Protein AF-A0A7K2QE81-F1 (afdb_monomer)

Mean predicted aligned error: 7.2 Å

Nearest PDB structures (foldseek):
  6w6m-assembly1_A  TM=3.425E-01  e=8.084E+00  Vibrio cholerae

pLDDT: mean 85.74, std 13.24, range [48.22, 98.31]

Sequence (221 aa):
FADLRVFDLLYGGNLSERGQDTLAGYNVNSVALQIPKAQLALKGNPGRNPVIGVWSTTERQGVQVSDSRDKAHGDRWKQVSRLGNPLVNEVVVPLKYKDAFNTLNPDQDRTVQPVVDKVLDPILPKLIQQVYGVPAPATPRRDLFEIYLTGICKACGPIQADLNAHSLNKDAKRRDIVPAEELRLNMNVAPTANPNRYGVLAGDLAGFPNGRRLTDDVIDI

Structure (mmCIF, N/CA/C/O backbone):
data_AF-A0A7K2QE81-F1
#
_entry.id   AF-A0A7K2QE81-F1
#
loop_
_atom_site.group_PDB
_atom_site.id
_atom_site.type_symbol
_atom_site.label_atom_id
_atom_site.label_alt_id
_atom_site.label_comp_id
_atom_site.label_asym_id
_atom_site.label_entity_id
_atom_site.label_seq_id
_atom_site.pdbx_PDB_ins_code
_atom_site.Cartn_x
_atom_site.Cartn_y
_atom_site.Cartn_z
_atom_site.occupancy
_atom_site.B_iso_or_equiv
_atom_site.auth_seq_id
_atom_site.auth_comp_id
_atom_site.auth_asym_id
_atom_site.auth_atom_id
_atom_site.pdbx_PDB_model_num
ATOM 1 N N . PHE A 1 1 ? -12.158 2.311 -1.772 1.00 48.22 1 PHE A N 1
ATOM 2 C CA . PHE A 1 1 ? -12.634 3.614 -1.297 1.00 48.22 1 PHE A CA 1
ATOM 3 C C . PHE A 1 1 ? -13.173 3.363 0.095 1.00 48.22 1 PHE A C 1
ATOM 5 O O . PHE A 1 1 ? -13.982 2.455 0.233 1.00 48.22 1 PHE A O 1
ATOM 12 N N . ALA A 1 2 ? -12.628 4.025 1.113 1.00 51.72 2 ALA A N 1
ATOM 13 C CA . ALA A 1 2 ? -13.216 3.998 2.445 1.00 51.72 2 ALA A CA 1
ATOM 14 C C . ALA A 1 2 ? -14.149 5.206 2.531 1.00 51.72 2 ALA A C 1
ATOM 16 O O . ALA A 1 2 ? -13.744 6.313 2.179 1.00 51.72 2 ALA A O 1
ATOM 17 N N . ASP A 1 3 ? -15.396 4.990 2.931 1.00 52.22 3 ASP A N 1
ATOM 18 C CA . ASP A 1 3 ? -16.314 6.092 3.187 1.00 52.22 3 ASP A CA 1
ATOM 19 C C . ASP A 1 3 ? -15.789 6.913 4.379 1.00 52.22 3 ASP A C 1
ATOM 21 O O . ASP A 1 3 ? -15.606 6.397 5.483 1.00 52.22 3 ASP A O 1
ATOM 25 N N . LEU A 1 4 ? -15.505 8.196 4.142 1.00 55.75 4 LEU A N 1
ATOM 26 C CA . LEU A 1 4 ? -14.937 9.106 5.138 1.00 55.75 4 LEU A CA 1
ATOM 27 C C . LEU A 1 4 ? -15.926 9.505 6.238 1.00 55.75 4 LEU A C 1
ATOM 29 O O . LEU A 1 4 ? -15.514 10.172 7.190 1.00 55.75 4 LEU A O 1
ATOM 33 N N . ARG A 1 5 ? -17.192 9.068 6.177 1.00 57.41 5 ARG A N 1
ATOM 34 C CA . ARG A 1 5 ? -18.133 9.249 7.293 1.00 57.41 5 ARG A CA 1
ATOM 35 C C . ARG A 1 5 ? -17.678 8.562 8.596 1.00 57.41 5 ARG A C 1
ATOM 37 O O . ARG A 1 5 ? -18.251 8.818 9.647 1.00 57.41 5 ARG A O 1
ATOM 44 N N . VAL A 1 6 ? -16.589 7.783 8.595 1.00 54.50 6 VAL A N 1
ATOM 45 C CA . VAL A 1 6 ? -15.902 7.357 9.834 1.00 54.50 6 VAL A CA 1
ATOM 46 C C . VAL A 1 6 ? -15.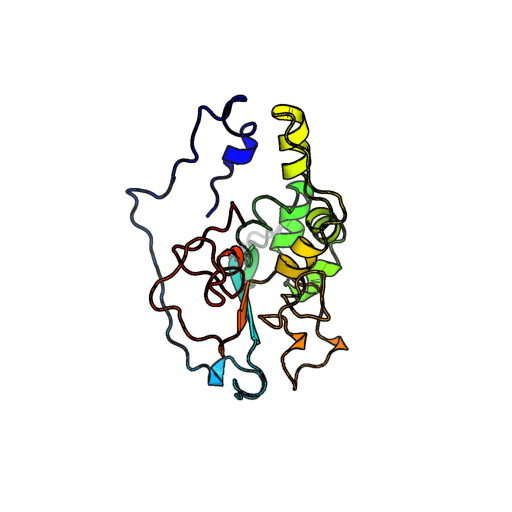519 8.548 10.722 1.00 54.50 6 VAL A C 1
ATOM 48 O O . VAL A 1 6 ? -15.477 8.430 11.948 1.00 54.50 6 VAL A O 1
ATOM 51 N N . PHE A 1 7 ? -15.303 9.718 10.113 1.00 54.41 7 PHE A N 1
ATOM 52 C CA . PHE A 1 7 ? -15.044 10.979 10.801 1.00 54.41 7 PHE A CA 1
ATOM 53 C C . PHE A 1 7 ? -16.294 11.818 11.077 1.00 54.41 7 PHE A C 1
ATOM 55 O O . PHE A 1 7 ? -16.175 12.815 11.786 1.00 54.41 7 PHE A O 1
ATOM 62 N N . ASP A 1 8 ? -17.483 11.383 10.648 1.00 50.78 8 ASP A N 1
ATOM 63 C CA . ASP A 1 8 ? -18.792 11.937 11.053 1.00 50.78 8 ASP A CA 1
ATOM 64 C C . ASP A 1 8 ? -19.143 11.514 12.508 1.00 50.78 8 ASP A C 1
ATOM 66 O O . ASP A 1 8 ? -20.291 11.309 12.887 1.00 50.78 8 ASP A O 1
ATOM 70 N N . LEU A 1 9 ? -18.089 11.403 13.336 1.00 55.66 9 LEU A N 1
ATOM 71 C CA . LEU A 1 9 ? -17.980 10.953 14.727 1.00 55.66 9 LEU A CA 1
ATOM 72 C C . LEU A 1 9 ? -18.118 9.431 14.966 1.00 55.66 9 LEU A C 1
ATOM 74 O O . LEU A 1 9 ? -18.906 9.005 15.805 1.00 55.66 9 LEU A O 1
ATOM 78 N N . LEU A 1 10 ? -17.352 8.587 14.257 1.00 56.47 10 LEU A N 1
ATOM 79 C CA . LEU A 1 10 ? -17.341 7.117 14.419 1.00 56.47 10 LEU A CA 1
ATOM 80 C C . LEU A 1 10 ? -18.757 6.500 14.483 1.00 56.47 10 LEU A C 1
ATOM 82 O O . LEU A 1 10 ? -19.027 5.612 15.292 1.00 56.47 10 LEU A O 1
ATOM 86 N N . TYR A 1 11 ? -19.632 7.005 13.609 1.00 49.22 11 TYR A N 1
ATOM 87 C CA . TYR A 1 11 ? -20.928 6.456 13.202 1.00 49.22 11 TYR A CA 1
ATOM 88 C C . TYR A 1 11 ? -22.007 6.317 14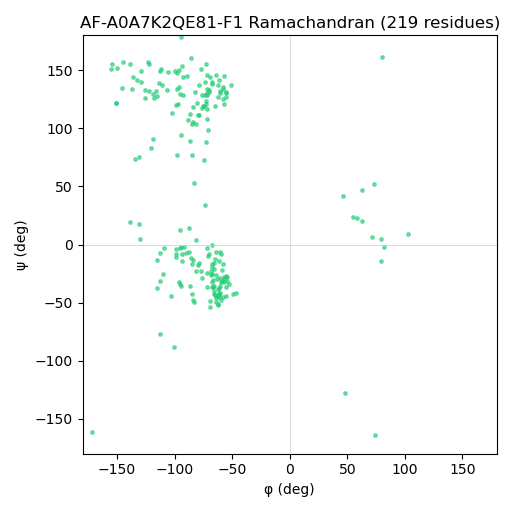.299 1.00 49.22 11 TYR A C 1
ATOM 90 O O . TYR A 1 11 ? -22.664 5.286 14.431 1.00 49.22 11 TYR A O 1
ATOM 98 N N . GLY A 1 12 ? -22.204 7.374 15.098 1.00 51.41 12 GLY A N 1
ATOM 99 C CA . GLY A 1 12 ? -23.379 7.526 15.977 1.00 51.41 12 GLY A CA 1
ATOM 100 C C . GLY A 1 12 ? -23.160 7.237 17.472 1.00 51.41 12 GLY A C 1
ATOM 101 O O . GLY A 1 12 ? -24.122 7.184 18.234 1.00 51.41 12 GLY A O 1
ATOM 102 N N . GLY A 1 13 ? -21.914 7.049 17.923 1.00 55.28 13 GLY A N 1
ATOM 103 C CA . GLY A 1 13 ? -21.529 6.988 19.346 1.00 55.28 13 GLY A CA 1
ATOM 104 C C . GLY A 1 13 ? -21.786 5.663 20.086 1.00 55.28 13 GLY A C 1
ATOM 105 O O . GLY A 1 13 ? -21.217 5.453 21.153 1.00 55.28 13 GLY A O 1
ATOM 106 N N . ASN A 1 14 ? -22.582 4.742 19.534 1.00 62.00 14 ASN A N 1
ATOM 107 C CA . ASN A 1 14 ? -22.824 3.390 20.076 1.00 62.00 14 ASN A CA 1
ATOM 108 C C . ASN A 1 14 ? -22.661 2.266 19.027 1.00 62.00 14 ASN A C 1
ATOM 110 O O . ASN A 1 14 ? -23.171 1.166 19.239 1.00 62.00 14 ASN A O 1
ATOM 114 N N . LEU A 1 15 ? -21.994 2.538 17.895 1.00 64.38 15 LEU A N 1
ATOM 115 C CA . LEU A 1 15 ? -21.869 1.622 16.743 1.00 64.38 15 LEU A CA 1
ATOM 116 C C . LEU A 1 15 ? -23.218 1.187 16.125 1.00 64.38 15 LEU A C 1
ATOM 118 O O . LEU A 1 15 ? -23.303 0.127 15.502 1.00 64.38 15 LEU A O 1
ATOM 122 N N . SER A 1 16 ? -24.292 1.962 16.318 1.00 64.38 16 SER A N 1
ATOM 123 C CA . SER A 1 16 ? -25.614 1.633 15.759 1.00 64.38 16 SER A CA 1
ATOM 124 C C . SER A 1 16 ? -25.696 1.828 14.249 1.00 64.38 16 SER A C 1
ATOM 126 O O . SER A 1 16 ? -26.501 1.161 13.593 1.00 64.38 16 SER A O 1
ATOM 128 N N . GLU A 1 17 ? -24.857 2.691 13.683 1.00 64.75 17 GLU A N 1
ATOM 129 C CA . GLU A 1 17 ? -24.768 2.865 12.243 1.00 64.75 17 GLU A CA 1
ATOM 130 C C . GLU A 1 17 ? -23.683 1.955 11.659 1.00 64.75 17 GLU A C 1
ATOM 132 O O . GLU A 1 17 ? -22.636 1.700 12.255 1.00 64.75 17 GLU A O 1
ATOM 137 N N . ARG A 1 18 ? -23.949 1.440 10.458 1.00 64.00 18 ARG A N 1
ATOM 138 C CA . ARG A 1 18 ? -22.997 0.636 9.687 1.00 64.00 18 ARG A CA 1
ATOM 139 C C . ARG A 1 18 ? -22.456 1.472 8.538 1.00 64.00 18 ARG A C 1
ATOM 141 O O . ARG A 1 18 ? -23.190 2.282 7.971 1.00 64.00 18 ARG A O 1
ATOM 148 N N . GLY A 1 19 ? -21.207 1.219 8.149 1.00 63.75 19 GLY A N 1
ATOM 149 C CA . GLY A 1 19 ? -20.653 1.786 6.922 1.00 63.75 19 GLY A CA 1
ATOM 150 C C . GLY A 1 19 ? -21.553 1.431 5.738 1.00 63.75 19 GLY A C 1
ATOM 151 O O . GLY A 1 19 ? -21.895 0.262 5.554 1.00 63.75 19 GLY A O 1
ATOM 152 N N . GLN A 1 20 ? -21.979 2.431 4.965 1.00 64.62 20 GLN A N 1
ATOM 153 C CA . GLN A 1 20 ? -22.701 2.172 3.721 1.00 64.62 20 GLN A CA 1
ATOM 154 C C . GLN A 1 20 ? -21.711 2.216 2.567 1.00 64.62 20 GLN A C 1
ATOM 156 O O . GLN A 1 20 ? -20.888 3.127 2.478 1.00 64.62 20 GLN A O 1
ATOM 161 N N . ASP A 1 21 ? -21.831 1.251 1.666 1.00 70.38 21 ASP A N 1
ATOM 162 C CA . ASP A 1 21 ? -21.153 1.312 0.383 1.00 70.38 21 ASP A CA 1
ATOM 163 C C . ASP A 1 21 ? -21.831 2.386 -0.476 1.00 70.38 21 ASP A C 1
ATOM 165 O O . ASP A 1 21 ? -22.882 2.162 -1.076 1.00 70.38 21 ASP A O 1
ATOM 169 N N . THR A 1 22 ? -21.243 3.580 -0.502 1.00 70.94 22 THR A N 1
ATOM 170 C CA . THR A 1 22 ? -21.759 4.725 -1.266 1.00 70.94 22 THR A CA 1
ATOM 171 C C . THR A 1 22 ? -21.626 4.547 -2.778 1.00 70.94 22 THR A C 1
ATOM 173 O O . THR A 1 22 ? -22.171 5.351 -3.532 1.00 70.94 22 THR A O 1
ATOM 176 N N . LEU A 1 23 ? -20.938 3.494 -3.230 1.00 71.38 23 LEU A N 1
ATOM 177 C CA . LEU A 1 23 ? -20.816 3.124 -4.637 1.00 71.38 23 LEU A CA 1
ATOM 178 C C . LEU A 1 23 ? -21.788 2.001 -5.027 1.00 71.38 23 LEU A C 1
ATOM 180 O O . LEU A 1 23 ? -21.975 1.752 -6.221 1.00 71.38 23 LEU A O 1
ATOM 184 N N . ALA A 1 24 ? -22.441 1.345 -4.062 1.00 74.94 24 ALA A N 1
ATOM 185 C CA . ALA A 1 24 ? -23.400 0.285 -4.342 1.00 74.94 24 ALA A CA 1
ATOM 186 C C . ALA A 1 24 ? -24.575 0.808 -5.182 1.00 74.94 24 ALA A C 1
ATOM 188 O O . ALA A 1 24 ? -25.199 1.820 -4.867 1.00 74.94 24 ALA A O 1
ATOM 189 N N . GLY A 1 25 ? -24.888 0.093 -6.265 1.00 79.88 25 GLY A N 1
ATOM 190 C CA . GLY A 1 25 ? -25.960 0.462 -7.194 1.00 79.88 25 GLY A CA 1
ATOM 191 C C . GLY A 1 25 ? -25.576 1.513 -8.242 1.00 79.88 25 GLY A C 1
ATOM 192 O O . GLY A 1 25 ? -26.392 1.801 -9.116 1.00 79.88 25 GLY A O 1
ATOM 193 N N . TYR A 1 26 ? -24.348 2.043 -8.212 1.00 83.50 26 TYR A N 1
ATOM 194 C CA . TYR A 1 26 ? -23.831 2.933 -9.250 1.00 83.50 26 TYR A CA 1
ATOM 195 C C . TYR A 1 26 ? -22.956 2.184 -10.258 1.00 83.50 26 TYR A C 1
ATOM 197 O O . TYR A 1 26 ? -22.233 1.245 -9.926 1.00 83.50 26 TYR A O 1
ATOM 205 N N . ASN A 1 27 ? -22.985 2.642 -11.510 1.00 86.81 27 ASN A N 1
ATOM 206 C CA . ASN A 1 27 ? -22.048 2.178 -12.526 1.00 86.81 27 ASN A CA 1
ATOM 207 C C . ASN A 1 27 ? -20.664 2.783 -12.265 1.00 86.81 27 ASN A C 1
ATOM 209 O O . ASN A 1 27 ? -20.526 4.002 -12.151 1.00 86.81 27 ASN A O 1
ATOM 213 N N . VAL A 1 28 ? -19.635 1.937 -12.231 1.00 82.31 28 VAL A N 1
ATOM 214 C CA . VAL A 1 28 ? -18.233 2.357 -12.126 1.00 82.31 28 VAL A CA 1
ATOM 215 C C . VAL A 1 28 ? -17.496 2.060 -13.428 1.00 82.31 28 VAL A C 1
ATOM 217 O O . VAL A 1 28 ? -17.647 0.989 -14.012 1.00 82.31 28 VAL A O 1
ATOM 220 N N . ASN A 1 29 ? -16.667 3.000 -13.883 1.00 87.75 29 ASN A N 1
ATOM 221 C CA . ASN A 1 29 ? -15.744 2.752 -14.987 1.00 87.75 29 ASN A CA 1
ATOM 222 C C . ASN A 1 29 ? -14.497 2.052 -14.448 1.00 87.75 29 ASN A C 1
ATOM 224 O O . ASN A 1 29 ? -13.912 2.496 -13.462 1.00 87.75 29 ASN A O 1
ATOM 228 N N . SER A 1 30 ? -14.088 0.964 -15.096 1.00 85.69 30 SER A N 1
ATOM 229 C CA . SER A 1 30 ? -12.910 0.186 -14.711 1.00 85.69 30 SER A CA 1
ATOM 230 C C . SER A 1 30 ? -12.000 -0.032 -15.909 1.00 85.69 30 SER A C 1
ATOM 232 O O . SER A 1 30 ? -12.466 -0.322 -17.008 1.00 85.69 30 SER A O 1
ATOM 234 N N . VAL A 1 31 ? -10.694 0.071 -15.676 1.00 90.12 31 VAL A N 1
ATOM 235 C CA . VAL A 1 31 ? -9.658 -0.297 -16.643 1.00 90.12 31 VAL A CA 1
ATOM 236 C C . VAL A 1 31 ? -8.847 -1.433 -16.039 1.00 90.12 31 VAL A C 1
ATOM 238 O O . VAL A 1 31 ? -8.335 -1.310 -14.928 1.00 90.12 31 VAL A O 1
ATOM 241 N N . ALA A 1 32 ? -8.735 -2.538 -16.773 1.00 91.75 32 ALA A N 1
ATOM 242 C CA . ALA A 1 32 ? -7.922 -3.684 -16.395 1.00 91.75 32 ALA A CA 1
ATOM 243 C C . ALA A 1 32 ? -6.793 -3.862 -17.412 1.00 91.75 32 ALA A C 1
ATOM 245 O O . ALA A 1 32 ? -7.029 -3.846 -18.620 1.00 91.75 32 ALA A O 1
ATOM 246 N N . LEU A 1 33 ? -5.567 -4.034 -16.917 1.00 93.25 33 LEU A N 1
ATOM 247 C CA . LEU A 1 33 ? -4.373 -4.217 -17.736 1.00 93.25 33 LEU A CA 1
ATOM 248 C C . LEU A 1 33 ? -3.704 -5.539 -17.369 1.00 93.25 33 LEU A C 1
ATOM 250 O O . LEU A 1 33 ? -3.460 -5.813 -16.195 1.00 93.25 33 LEU A O 1
ATOM 254 N N . GLN A 1 34 ? -3.364 -6.335 -18.381 1.00 95.56 34 GLN A N 1
ATOM 255 C CA . GLN A 1 34 ? -2.522 -7.515 -18.217 1.00 95.56 34 GLN A CA 1
ATOM 256 C C . GLN A 1 34 ? -1.110 -7.187 -18.698 1.00 95.56 34 GLN A C 1
ATOM 258 O O . GLN A 1 34 ? -0.884 -6.983 -19.888 1.00 95.56 34 GLN A O 1
ATOM 263 N N . ILE A 1 35 ? -0.159 -7.156 -17.767 1.00 96.25 35 ILE A N 1
ATOM 264 C CA . ILE A 1 35 ? 1.234 -6.796 -18.043 1.00 96.25 35 ILE A CA 1
ATOM 265 C C . ILE A 1 35 ? 2.132 -7.993 -17.697 1.00 96.25 35 ILE A C 1
ATOM 267 O O . ILE A 1 35 ? 2.023 -8.537 -16.594 1.00 96.25 35 ILE A O 1
ATOM 271 N N . PRO A 1 36 ? 3.033 -8.432 -18.595 1.00 97.69 36 PRO A N 1
ATOM 272 C CA . PRO A 1 36 ? 4.018 -9.453 -18.262 1.00 97.69 36 PRO A CA 1
ATOM 273 C C . PRO A 1 36 ? 4.887 -9.028 -17.070 1.00 97.69 36 PRO A C 1
ATOM 275 O O . PRO A 1 36 ? 5.447 -7.935 -17.068 1.00 97.69 36 PRO A O 1
ATOM 278 N N . LYS A 1 37 ? 5.093 -9.921 -16.091 1.00 97.69 37 LYS A N 1
ATOM 279 C CA . LYS A 1 37 ? 5.923 -9.644 -14.895 1.00 97.69 37 LYS A CA 1
ATOM 280 C C . LYS A 1 37 ? 7.326 -9.137 -15.247 1.00 97.69 37 LYS A C 1
ATOM 282 O O . LYS A 1 37 ? 7.871 -8.295 -14.546 1.00 97.69 37 LYS A O 1
ATOM 287 N N . ALA A 1 38 ? 7.901 -9.617 -16.350 1.00 97.88 38 ALA A N 1
ATOM 288 C CA . ALA A 1 38 ? 9.208 -9.181 -16.838 1.00 97.88 38 ALA A CA 1
ATOM 289 C C . ALA A 1 38 ? 9.240 -7.720 -17.333 1.00 97.88 38 ALA A C 1
ATOM 291 O O . ALA A 1 38 ? 10.313 -7.142 -17.406 1.00 97.88 38 ALA A O 1
ATOM 292 N N . GLN A 1 39 ? 8.104 -7.099 -17.658 1.00 97.75 39 GLN A N 1
ATOM 293 C CA . GLN A 1 39 ? 8.060 -5.663 -17.972 1.00 97.75 39 GLN A CA 1
ATOM 294 C C . GLN A 1 39 ? 8.015 -4.795 -16.709 1.00 97.75 39 GLN A C 1
ATOM 296 O O . GLN A 1 39 ? 8.396 -3.632 -16.753 1.00 97.75 39 GLN A O 1
ATOM 301 N N . LEU A 1 40 ? 7.562 -5.366 -15.591 1.00 97.06 40 LEU A N 1
ATOM 302 C CA . LEU A 1 40 ? 7.431 -4.673 -14.311 1.00 97.06 40 LEU A CA 1
ATOM 303 C C . LEU A 1 40 ? 8.661 -4.870 -13.416 1.00 97.06 40 LEU A C 1
ATOM 305 O O . LEU A 1 40 ? 9.062 -3.969 -12.686 1.00 97.06 40 LEU A O 1
ATOM 309 N N . ALA A 1 41 ? 9.268 -6.056 -13.458 1.00 97.81 41 ALA A N 1
ATOM 310 C CA . ALA A 1 41 ? 10.404 -6.396 -12.618 1.00 97.81 41 ALA A CA 1
ATOM 311 C C . ALA A 1 41 ? 11.648 -5.579 -12.985 1.00 97.81 41 ALA A C 1
ATOM 313 O O . ALA A 1 41 ? 12.006 -5.438 -14.157 1.00 97.81 41 ALA A O 1
ATOM 314 N N . LEU A 1 42 ? 12.389 -5.136 -11.967 1.00 97.31 42 LEU A N 1
ATOM 315 C CA . LEU A 1 42 ? 13.690 -4.504 -12.163 1.00 97.31 42 LEU A CA 1
ATOM 316 C C . LEU A 1 42 ? 14.614 -5.435 -12.973 1.00 97.31 42 LEU A C 1
ATOM 318 O O . LEU A 1 42 ? 14.733 -6.630 -12.680 1.00 97.31 42 LEU A O 1
ATOM 322 N N . LYS A 1 43 ? 15.258 -4.883 -14.011 1.00 97.12 43 LYS A N 1
ATOM 323 C CA . LYS A 1 43 ? 16.086 -5.625 -14.987 1.00 97.12 43 LYS A CA 1
ATOM 324 C C . LYS A 1 43 ? 15.356 -6.797 -15.671 1.00 97.12 43 LYS A C 1
ATOM 326 O O . LYS A 1 43 ? 15.997 -7.749 -16.107 1.00 97.12 43 LYS A O 1
ATOM 331 N N . GLY A 1 44 ? 14.027 -6.758 -15.718 1.00 97.81 44 GLY A N 1
ATOM 332 C CA . GLY A 1 44 ? 13.179 -7.771 -16.339 1.00 97.81 44 GLY A CA 1
ATOM 333 C C . GLY A 1 44 ? 13.247 -9.167 -15.727 1.00 97.81 44 GLY A C 1
ATOM 334 O O . GLY A 1 44 ? 12.868 -10.141 -16.373 1.00 97.81 44 GLY A O 1
ATOM 335 N N . ASN A 1 45 ? 13.718 -9.287 -14.481 1.00 98.06 45 ASN A N 1
ATOM 336 C CA . ASN A 1 45 ? 13.874 -10.572 -13.808 1.00 98.06 45 ASN A CA 1
ATOM 337 C C . ASN A 1 45 ? 12.999 -10.646 -12.544 1.00 98.06 45 ASN A C 1
ATOM 339 O O . ASN A 1 45 ? 13.476 -10.295 -11.464 1.00 98.06 45 ASN A O 1
ATOM 343 N N . PRO A 1 46 ? 11.748 -11.134 -12.637 1.00 97.31 46 PRO A N 1
ATOM 344 C CA . PRO A 1 46 ? 10.851 -11.232 -11.482 1.00 97.31 46 PRO A CA 1
ATOM 345 C C . PRO A 1 46 ? 11.316 -12.262 -10.440 1.00 97.31 46 PRO A C 1
ATOM 347 O O . PRO A 1 46 ? 11.034 -12.115 -9.257 1.00 97.31 46 PRO A O 1
ATOM 350 N N . GLY A 1 47 ? 12.093 -13.278 -10.832 1.00 97.12 47 GLY A N 1
ATOM 351 C CA . GLY A 1 47 ? 12.680 -14.227 -9.878 1.00 97.12 47 GLY A CA 1
ATOM 352 C C . GLY A 1 47 ? 13.734 -13.583 -8.969 1.00 97.12 47 GLY A C 1
ATOM 353 O O . GLY A 1 47 ? 13.892 -13.969 -7.813 1.00 97.12 47 GLY A O 1
ATOM 354 N N . ARG A 1 48 ? 14.456 -12.584 -9.488 1.00 97.94 48 ARG A N 1
ATOM 355 C CA . ARG A 1 48 ? 15.524 -11.862 -8.782 1.00 97.94 48 ARG A CA 1
ATOM 356 C C . ARG A 1 48 ? 15.050 -10.554 -8.142 1.00 97.94 48 ARG A C 1
ATOM 358 O O . ARG A 1 48 ? 15.587 -10.166 -7.105 1.00 97.94 48 ARG A O 1
ATOM 365 N N . ASN A 1 49 ? 14.074 -9.897 -8.761 1.00 98.25 49 ASN A N 1
ATOM 366 C CA . ASN A 1 49 ? 13.484 -8.630 -8.339 1.00 98.25 49 ASN A CA 1
ATOM 367 C C . ASN A 1 49 ? 11.949 -8.742 -8.349 1.00 98.25 49 ASN A C 1
ATOM 369 O O . ASN A 1 49 ? 11.301 -8.282 -9.293 1.00 98.25 49 ASN A O 1
ATOM 373 N N . PRO A 1 50 ? 11.374 -9.427 -7.348 1.00 98.06 50 PRO A N 1
ATOM 374 C CA . PRO A 1 50 ? 9.963 -9.794 -7.359 1.00 98.06 50 PRO A CA 1
ATOM 375 C C . PRO A 1 50 ? 9.000 -8.677 -6.962 1.00 98.06 50 PRO A C 1
ATOM 377 O O . PRO A 1 50 ? 7.802 -8.803 -7.214 1.00 98.06 50 PRO A O 1
ATOM 380 N N . VAL A 1 51 ? 9.493 -7.626 -6.310 1.00 98.31 51 VAL A N 1
ATOM 381 C CA . VAL A 1 51 ? 8.656 -6.591 -5.706 1.00 98.31 51 VAL A CA 1
ATOM 382 C C . VAL A 1 51 ? 8.548 -5.382 -6.619 1.00 98.31 51 VAL A C 1
ATOM 384 O O . VAL A 1 51 ? 9.558 -4.872 -7.108 1.00 98.31 51 VAL A O 1
ATOM 387 N N . ILE A 1 52 ? 7.322 -4.897 -6.781 1.00 97.75 52 ILE A N 1
ATOM 388 C CA . ILE A 1 52 ? 7.007 -3.614 -7.405 1.00 97.75 52 ILE A CA 1
ATOM 389 C C . ILE A 1 52 ? 6.215 -2.736 -6.443 1.00 97.75 52 ILE A C 1
ATOM 391 O O . ILE A 1 52 ? 5.526 -3.235 -5.553 1.00 97.75 52 ILE A O 1
ATOM 395 N N . GLY A 1 53 ? 6.310 -1.431 -6.660 1.00 96.25 53 GLY A N 1
ATOM 396 C CA . GLY A 1 53 ? 5.498 -0.418 -6.006 1.00 96.25 53 GLY A CA 1
ATOM 397 C C . GLY A 1 53 ? 4.600 0.252 -7.036 1.00 96.25 53 GLY A C 1
ATOM 398 O O . GLY A 1 53 ? 5.015 0.464 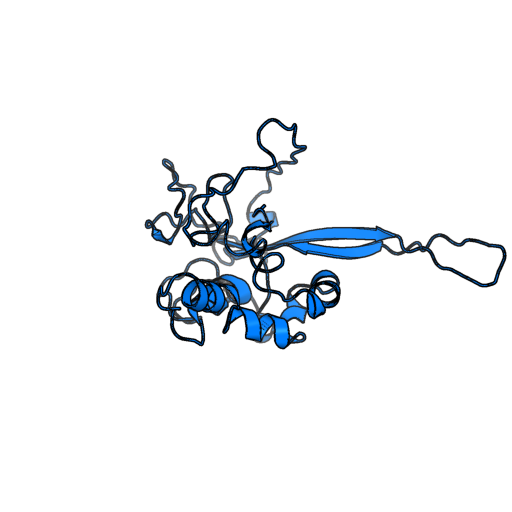-8.177 1.00 96.25 53 GLY A O 1
ATOM 399 N N . VAL A 1 54 ? 3.354 0.511 -6.657 1.00 94.88 54 VAL A N 1
ATOM 400 C CA . VAL A 1 54 ? 2.333 1.092 -7.525 1.00 94.88 54 VAL A CA 1
ATOM 401 C C . VAL A 1 54 ? 1.571 2.151 -6.745 1.00 94.88 54 VAL A C 1
ATOM 403 O O . VAL A 1 54 ? 1.124 1.923 -5.623 1.00 94.88 54 VAL A O 1
ATOM 406 N N . TRP A 1 55 ? 1.373 3.305 -7.365 1.00 93.50 55 TRP A N 1
ATOM 407 C CA . TRP A 1 55 ? 0.441 4.320 -6.903 1.00 93.50 55 TRP A CA 1
ATOM 408 C C . TRP A 1 55 ? -0.294 4.885 -8.113 1.00 93.50 55 TRP A C 1
ATOM 410 O O . TRP A 1 55 ? 0.181 4.823 -9.247 1.00 93.50 55 TRP A O 1
ATOM 420 N N . SER A 1 56 ? -1.482 5.408 -7.863 1.00 91.62 56 SER A N 1
ATOM 421 C CA . SER A 1 56 ? -2.269 6.128 -8.856 1.00 91.62 56 SER A CA 1
ATOM 422 C C . SER A 1 56 ? -2.102 7.623 -8.648 1.00 91.62 56 SER A C 1
ATOM 424 O O . SER A 1 56 ? -1.898 8.072 -7.520 1.00 91.62 56 SER A O 1
ATOM 426 N N . THR A 1 57 ? -2.192 8.390 -9.729 1.00 91.69 57 THR A N 1
ATOM 427 C CA . THR A 1 57 ? -2.141 9.850 -9.702 1.00 91.69 57 THR A CA 1
ATOM 428 C C . THR A 1 57 ? -3.321 10.416 -10.476 1.00 91.69 57 THR A C 1
ATOM 430 O O . THR A 1 57 ? -3.834 9.806 -11.413 1.00 91.69 57 THR A O 1
ATOM 433 N N . THR A 1 58 ? -3.784 11.590 -10.064 1.00 89.94 58 THR A N 1
ATOM 434 C CA . THR A 1 58 ? -4.655 12.435 -10.881 1.00 89.94 58 THR A CA 1
ATOM 435 C C . THR A 1 58 ? -3.895 13.705 -11.190 1.00 89.94 58 THR A C 1
ATOM 437 O O . THR A 1 58 ? -3.404 14.374 -10.279 1.00 89.94 58 THR A O 1
ATOM 440 N N . GLU A 1 59 ? -3.827 14.054 -12.468 1.00 89.94 59 GLU A N 1
ATOM 441 C CA . GLU A 1 59 ? -3.150 15.255 -12.930 1.00 89.94 59 GLU A CA 1
ATOM 442 C C . GLU A 1 59 ? -4.152 16.259 -13.500 1.00 89.94 59 GLU A C 1
ATOM 444 O O . GLU A 1 59 ? -5.196 15.895 -14.044 1.00 89.94 59 GLU A O 1
ATOM 449 N N . ARG A 1 60 ? -3.838 17.548 -13.372 1.00 86.06 60 ARG A N 1
ATOM 450 C CA . ARG A 1 60 ? -4.591 18.639 -13.996 1.00 86.06 60 ARG A CA 1
ATOM 451 C C . ARG A 1 60 ? -3.636 19.609 -14.672 1.00 86.06 60 ARG A C 1
ATOM 453 O O . ARG A 1 60 ? -2.578 19.923 -14.129 1.00 86.06 60 ARG A O 1
ATOM 460 N N . GLN A 1 61 ? -4.031 20.116 -15.834 1.00 83.00 61 GLN A N 1
ATOM 461 C CA . GLN A 1 61 ? -3.367 21.266 -16.438 1.00 83.00 61 GLN A CA 1
ATOM 462 C C . GLN A 1 61 ? -3.716 22.521 -15.637 1.00 83.00 61 GLN A C 1
ATOM 464 O O . GLN A 1 61 ? -4.877 22.767 -15.303 1.00 83.00 61 GLN A O 1
ATOM 469 N N . GLY A 1 62 ? -2.694 23.295 -15.280 1.00 68.31 62 GLY A N 1
ATOM 470 C CA . GLY A 1 62 ? -2.894 24.571 -14.600 1.00 68.31 62 GLY A CA 1
ATOM 471 C C . GLY A 1 62 ? -3.440 25.635 -15.552 1.00 68.31 62 GLY A C 1
ATOM 472 O O . GLY A 1 62 ? -3.201 25.595 -16.756 1.00 68.31 62 GLY A O 1
ATOM 473 N N . VAL A 1 63 ? -4.119 26.641 -15.005 1.00 63.47 63 VAL A N 1
ATOM 474 C CA . VAL A 1 63 ? -4.385 27.893 -15.725 1.00 63.47 63 VAL A CA 1
ATOM 475 C C . VAL A 1 63 ? -3.324 28.893 -15.290 1.00 63.47 63 VAL A C 1
ATOM 477 O O . VAL A 1 63 ? -3.196 29.172 -14.097 1.00 63.47 63 VAL A O 1
ATOM 480 N N . GLN A 1 64 ? -2.537 29.414 -16.231 1.00 58.47 64 GLN A N 1
ATOM 481 C CA . GLN A 1 64 ? -1.611 30.498 -15.934 1.00 58.47 64 GLN A CA 1
ATOM 482 C C . GLN A 1 64 ? -2.393 31.809 -16.011 1.00 58.47 64 GLN A C 1
ATOM 484 O O . GLN A 1 64 ? -2.767 32.265 -17.088 1.00 58.47 64 GLN A O 1
ATOM 489 N N . VAL A 1 65 ? -2.697 32.396 -14.853 1.00 57.97 65 VAL A N 1
ATOM 490 C CA . VAL A 1 65 ? -3.298 33.731 -14.803 1.00 57.97 65 VAL A CA 1
ATOM 491 C C . VAL A 1 65 ? -2.169 34.737 -14.993 1.00 57.97 65 VAL A C 1
ATOM 493 O O . VAL A 1 65 ? -1.282 34.840 -14.148 1.00 57.97 65 VAL A O 1
ATOM 496 N N . SER A 1 66 ? -2.175 35.429 -16.128 1.00 60.12 66 SER A N 1
ATOM 497 C CA . SER A 1 66 ? -1.301 36.573 -16.390 1.00 60.12 66 SER A CA 1
ATOM 498 C C . SER A 1 66 ? -2.152 37.842 -16.470 1.00 60.12 66 SER A C 1
ATOM 500 O O . SER A 1 66 ? -3.310 37.768 -16.876 1.00 60.12 66 SER A O 1
ATOM 502 N N . ASP A 1 67 ? -1.586 39.002 -16.124 1.00 64.69 67 ASP A N 1
ATOM 503 C CA . ASP A 1 67 ? -2.233 40.319 -16.306 1.00 64.69 67 ASP A CA 1
ATOM 504 C C . ASP A 1 67 ? -2.398 40.713 -17.791 1.00 64.69 67 ASP A C 1
ATOM 506 O O . ASP A 1 67 ? -2.920 41.777 -18.122 1.00 64.69 67 ASP A O 1
ATOM 510 N N . SER A 1 68 ? -1.955 39.858 -18.717 1.00 62.88 68 SER A N 1
ATOM 511 C CA . SER A 1 68 ? -2.137 40.044 -20.154 1.00 62.88 68 SER A CA 1
ATOM 512 C C . SER A 1 68 ? -3.462 39.420 -20.598 1.00 62.88 68 SER A C 1
ATOM 514 O O . SER A 1 68 ? -3.871 38.376 -20.097 1.00 62.88 68 SER A O 1
ATOM 516 N N . ARG A 1 69 ? -4.139 40.034 -21.580 1.00 59.34 69 ARG A N 1
ATOM 517 C CA . ARG A 1 69 ? -5.409 39.524 -22.149 1.00 59.34 69 ARG A CA 1
ATOM 518 C C . ARG A 1 69 ? -5.293 38.126 -22.781 1.00 59.34 69 ARG A C 1
ATOM 520 O O . ARG A 1 69 ? -6.319 37.532 -23.108 1.00 59.34 69 ARG A O 1
ATOM 527 N N . ASP A 1 70 ? -4.080 37.596 -22.902 1.00 55.75 70 ASP A N 1
ATOM 528 C CA . ASP A 1 70 ? -3.802 36.241 -23.352 1.00 55.75 70 ASP A CA 1
ATOM 529 C C . ASP A 1 70 ? -3.897 35.253 -22.183 1.00 55.75 70 ASP A C 1
ATOM 531 O O . ASP A 1 70 ? -3.003 35.127 -21.340 1.00 55.75 70 ASP A O 1
ATOM 535 N N . LYS A 1 71 ? -5.009 34.513 -22.142 1.00 53.38 71 LYS A N 1
ATOM 536 C CA . LYS A 1 71 ? -5.139 33.320 -21.303 1.00 53.38 71 LYS A CA 1
ATOM 537 C C . LYS A 1 71 ? -4.292 32.204 -21.917 1.00 53.38 71 LYS A C 1
ATOM 539 O O . LYS A 1 71 ? -4.790 31.423 -22.721 1.00 53.38 71 LYS A O 1
ATOM 544 N N . ALA A 1 72 ? -3.017 32.122 -21.553 1.00 54.44 72 ALA A N 1
ATOM 545 C CA . ALA A 1 72 ? -2.221 30.942 -21.862 1.00 54.44 72 ALA A CA 1
ATOM 546 C C . ALA A 1 72 ? -2.689 29.783 -20.964 1.00 54.44 72 ALA A C 1
ATOM 548 O O . ALA A 1 72 ? -2.602 29.848 -19.733 1.00 54.44 72 ALA A O 1
ATOM 549 N N . HIS A 1 73 ? -3.222 28.721 -21.569 1.00 56.50 73 HIS A N 1
ATOM 550 C CA . HIS A 1 73 ? -3.397 27.454 -20.865 1.00 56.50 73 HIS A CA 1
ATOM 551 C C . HIS A 1 73 ? -2.012 26.964 -20.425 1.00 56.50 73 HIS A C 1
ATOM 553 O O . HIS A 1 73 ? -1.057 27.015 -21.195 1.00 56.50 73 HIS A O 1
ATOM 559 N N . GLY A 1 74 ? -1.863 26.557 -19.163 1.00 58.47 74 GLY A N 1
ATOM 560 C CA . GLY A 1 74 ? -0.594 26.024 -18.693 1.00 58.47 74 GLY A CA 1
ATOM 561 C C . GLY A 1 74 ? -0.379 24.640 -19.295 1.00 58.47 74 GLY A C 1
ATOM 562 O O . GLY A 1 74 ? -1.012 23.686 -18.856 1.00 58.47 74 GLY A O 1
ATOM 563 N N . ASP A 1 75 ? 0.545 24.513 -20.247 1.00 63.81 75 ASP A N 1
ATOM 564 C CA . ASP A 1 75 ? 0.817 23.256 -20.970 1.00 63.81 75 ASP A CA 1
ATOM 565 C C . ASP A 1 75 ? 1.356 22.111 -20.087 1.00 63.81 75 ASP A C 1
ATOM 567 O O . ASP A 1 75 ? 1.525 20.980 -20.543 1.00 63.81 75 ASP A O 1
ATOM 571 N N . ARG A 1 76 ? 1.644 22.376 -18.806 1.00 78.00 76 ARG A N 1
ATOM 572 C CA . ARG A 1 76 ? 2.198 21.391 -17.871 1.00 78.00 76 ARG A CA 1
ATOM 573 C C . ARG A 1 76 ? 1.112 20.789 -16.988 1.00 78.00 76 ARG A C 1
ATOM 575 O O . ARG A 1 76 ? 0.485 21.488 -16.188 1.00 78.00 76 ARG A O 1
ATOM 582 N N . TRP A 1 77 ? 0.963 19.474 -17.093 1.00 83.50 77 TRP A N 1
ATOM 583 C CA . TRP A 1 77 ? 0.230 18.657 -16.136 1.00 83.50 77 TRP A CA 1
ATOM 584 C C . TRP A 1 77 ? 0.896 18.727 -14.760 1.00 83.50 77 TRP A C 1
ATOM 586 O O . TRP A 1 77 ? 2.122 18.710 -14.642 1.00 83.50 77 TRP A O 1
ATOM 596 N N . LYS A 1 78 ? 0.078 18.854 -13.717 1.00 85.12 78 LYS A N 1
ATOM 597 C CA . LYS A 1 78 ? 0.506 18.800 -12.320 1.00 85.12 78 LYS A CA 1
ATOM 598 C C . LYS A 1 78 ? -0.312 17.750 -11.594 1.00 85.12 78 LYS A C 1
ATOM 600 O O . LYS A 1 78 ? -1.539 17.764 -11.695 1.00 85.12 78 LYS A O 1
ATOM 605 N N . GLN A 1 79 ? 0.353 16.891 -10.831 1.00 89.19 79 GLN A N 1
ATOM 606 C CA . GLN A 1 79 ? -0.313 15.981 -9.911 1.00 89.19 79 GLN A CA 1
ATOM 607 C C . GLN A 1 79 ? -1.072 16.781 -8.847 1.00 89.19 79 GLN A C 1
ATOM 609 O O . GLN A 1 79 ? -0.509 17.658 -8.195 1.00 89.19 79 GLN A O 1
ATOM 614 N N . VAL A 1 80 ? -2.360 16.488 -8.698 1.00 89.25 80 VAL A N 1
ATOM 615 C CA . VAL A 1 80 ? -3.249 17.106 -7.699 1.00 89.25 80 VAL A CA 1
ATOM 616 C C . VAL A 1 80 ? -3.762 16.102 -6.676 1.00 89.25 80 VAL A C 1
ATOM 618 O O . VAL A 1 80 ? -4.341 16.495 -5.668 1.00 89.25 80 VAL A O 1
ATOM 621 N N . SER A 1 81 ? -3.589 14.810 -6.945 1.00 89.38 81 SER A N 1
ATOM 622 C CA . SER A 1 81 ? -3.925 13.730 -6.029 1.00 89.38 81 SER A CA 1
ATOM 623 C C . SER A 1 81 ? -3.084 12.505 -6.337 1.00 89.38 81 SER A C 1
ATOM 625 O O . SER A 1 81 ? -2.716 12.278 -7.496 1.00 89.38 81 SER A O 1
ATOM 627 N N . ARG A 1 82 ? -2.821 11.704 -5.307 1.00 90.94 82 ARG A N 1
ATOM 628 C CA . ARG A 1 82 ? -2.269 10.365 -5.456 1.00 90.94 82 ARG A CA 1
ATOM 629 C C . ARG A 1 82 ? -2.830 9.407 -4.419 1.00 90.94 82 ARG A C 1
ATOM 631 O O . ARG A 1 82 ? -3.258 9.823 -3.345 1.00 90.94 82 ARG A O 1
ATOM 638 N N . LEU A 1 83 ? -2.772 8.121 -4.734 1.00 89.38 83 LEU A N 1
ATOM 639 C CA . LEU A 1 83 ? -3.189 7.066 -3.820 1.00 89.38 83 LEU A CA 1
ATOM 640 C C . LEU A 1 83 ? -2.412 5.773 -4.083 1.00 89.38 83 LEU A C 1
ATOM 642 O O . LEU A 1 83 ? -2.485 5.229 -5.191 1.00 89.38 83 LEU A O 1
ATOM 646 N N . GLY A 1 84 ? -1.707 5.276 -3.065 1.00 90.69 84 GLY A N 1
ATOM 647 C CA . GLY A 1 84 ? -1.230 3.895 -2.985 1.00 90.69 84 GLY A CA 1
ATOM 648 C C . GLY A 1 84 ? -2.137 3.051 -2.085 1.00 90.69 84 GLY A C 1
ATOM 649 O O . GLY A 1 84 ? -3.097 2.422 -2.532 1.00 90.69 84 GLY A O 1
ATOM 650 N N . ASN A 1 85 ? -1.831 3.056 -0.795 1.00 91.06 85 ASN A N 1
ATOM 651 C CA . ASN A 1 85 ? -2.562 2.399 0.274 1.00 91.06 85 ASN A CA 1
ATOM 652 C C . ASN A 1 85 ? -3.886 3.124 0.545 1.00 91.06 85 ASN A C 1
ATOM 654 O O . ASN A 1 85 ? -3.887 4.334 0.795 1.00 91.06 85 ASN A O 1
ATOM 658 N N . PRO A 1 86 ? -5.019 2.398 0.575 1.00 85.69 86 PRO A N 1
ATOM 659 C CA . PRO A 1 86 ? -6.342 3.015 0.631 1.00 85.69 86 PRO A CA 1
ATOM 660 C C . PRO A 1 86 ? -6.588 3.958 1.810 1.00 85.69 86 PRO A C 1
ATOM 662 O O . PRO A 1 86 ? -7.350 4.904 1.656 1.00 85.69 86 PRO A O 1
ATOM 665 N N . LEU A 1 87 ? -5.978 3.713 2.974 1.00 85.69 87 LEU A N 1
ATOM 666 C CA . LEU A 1 87 ? -6.238 4.506 4.179 1.00 85.69 87 LEU A CA 1
ATOM 667 C C . LEU A 1 87 ? -5.269 5.664 4.396 1.00 85.69 87 LEU A C 1
ATOM 669 O O . LEU A 1 87 ? -5.556 6.525 5.228 1.00 85.69 87 LEU A O 1
ATOM 673 N N . VAL A 1 88 ? -4.131 5.720 3.698 1.00 84.69 88 VAL A N 1
ATOM 674 C CA . VAL A 1 88 ? -3.111 6.714 4.056 1.00 84.69 88 VAL A CA 1
ATOM 675 C C . VAL A 1 88 ? -3.597 8.121 3.724 1.00 84.69 88 VAL A C 1
ATOM 677 O O . VAL A 1 88 ? -3.682 8.959 4.620 1.00 84.69 88 VAL A O 1
ATOM 680 N N . ASN A 1 89 ? -4.019 8.364 2.483 1.00 79.44 89 ASN A N 1
ATOM 681 C CA . ASN A 1 89 ? -4.579 9.660 2.089 1.00 79.44 89 ASN A CA 1
ATOM 682 C C . ASN A 1 89 ? -5.929 9.961 2.769 1.00 79.44 89 ASN A C 1
ATOM 684 O O . ASN A 1 89 ? -6.262 11.120 3.020 1.00 79.44 89 ASN A O 1
ATOM 688 N N . GLU A 1 90 ? -6.713 8.928 3.076 1.00 76.75 90 GLU A N 1
ATOM 689 C CA . GLU A 1 90 ? -8.080 9.086 3.575 1.00 76.75 90 GLU A CA 1
ATOM 690 C C . GLU A 1 90 ? -8.131 9.351 5.086 1.00 76.75 90 GLU A C 1
ATOM 692 O O . GLU A 1 90 ? -8.746 10.330 5.516 1.00 76.75 90 GLU A O 1
ATOM 697 N N . VAL A 1 91 ? -7.424 8.538 5.877 1.00 79.31 91 VAL A N 1
ATOM 698 C CA . VAL A 1 91 ? -7.546 8.466 7.343 1.00 79.31 91 VAL A CA 1
ATOM 699 C C . VAL A 1 91 ? -6.272 8.899 8.070 1.00 79.31 91 VAL A C 1
ATOM 701 O O . VAL A 1 91 ? -6.350 9.513 9.135 1.00 79.31 91 VAL A O 1
ATOM 704 N N . VAL A 1 92 ? -5.094 8.573 7.532 1.00 83.56 92 VAL A N 1
ATOM 705 C CA . VAL A 1 92 ? -3.823 8.777 8.245 1.00 83.56 92 VAL A CA 1
ATOM 706 C C . VAL A 1 92 ? -3.303 10.202 8.073 1.00 83.56 92 VAL A C 1
ATOM 708 O O . VAL A 1 92 ? -2.928 10.846 9.054 1.00 83.56 92 VAL A O 1
ATOM 711 N N . VAL A 1 93 ? -3.283 10.711 6.839 1.00 83.25 93 VAL A N 1
ATOM 712 C CA . VAL A 1 93 ? -2.754 12.042 6.526 1.00 83.25 93 VAL A CA 1
ATOM 713 C C . VAL A 1 93 ? -3.743 13.119 6.987 1.00 83.25 93 VAL A C 1
ATOM 715 O O . VAL A 1 93 ? -4.870 13.179 6.489 1.00 83.25 93 VAL A O 1
ATOM 718 N N . PRO A 1 94 ? -3.346 14.025 7.903 1.00 81.44 94 PRO A N 1
ATOM 719 C CA . PRO A 1 94 ? -4.220 15.105 8.344 1.00 81.44 94 PRO A CA 1
ATOM 720 C C . PRO A 1 94 ? -4.546 16.066 7.202 1.00 81.44 94 PRO A C 1
ATOM 722 O O . PRO A 1 94 ? -3.672 16.388 6.398 1.00 81.44 94 PRO A O 1
ATOM 725 N N . LEU A 1 95 ? -5.765 16.616 7.203 1.00 81.44 95 LEU A N 1
ATOM 726 C CA . LEU A 1 95 ? -6.260 17.525 6.160 1.00 81.44 95 LEU A CA 1
ATOM 727 C C . LEU A 1 95 ? -5.281 18.666 5.830 1.00 81.44 95 LEU A C 1
ATOM 729 O O . LEU A 1 95 ? -5.019 18.921 4.661 1.00 81.44 95 LEU A O 1
ATOM 733 N N . LYS A 1 96 ? -4.662 19.280 6.850 1.00 83.31 96 LYS A N 1
ATOM 734 C CA . LYS A 1 96 ? -3.668 20.363 6.696 1.00 83.31 96 LYS A CA 1
ATOM 735 C C . LYS A 1 96 ? -2.479 19.995 5.793 1.00 83.31 96 LYS A C 1
ATOM 737 O O . LYS A 1 96 ? -1.861 20.883 5.217 1.00 83.31 96 LYS A O 1
ATOM 742 N N . TYR A 1 97 ? -2.132 18.713 5.701 1.00 84.69 97 TYR A N 1
ATOM 743 C CA . TYR A 1 97 ? -0.983 18.225 4.938 1.00 84.69 97 TYR A CA 1
ATOM 744 C C . TYR A 1 97 ? -1.384 17.461 3.670 1.00 84.69 97 TYR A C 1
ATOM 746 O O . TYR A 1 97 ? -0.496 17.071 2.913 1.00 84.69 97 TYR A O 1
ATOM 754 N N . LYS A 1 98 ? -2.689 17.266 3.415 1.00 84.38 98 LYS A N 1
ATOM 755 C CA . LYS A 1 98 ? -3.173 16.502 2.255 1.00 84.38 98 LYS A CA 1
ATOM 756 C C . LYS A 1 98 ? -2.749 17.140 0.937 1.00 84.38 98 LYS A C 1
ATOM 758 O O . LYS A 1 98 ? -2.307 16.412 0.060 1.00 84.38 98 LYS A O 1
ATOM 763 N N . ASP A 1 99 ? -2.803 18.463 0.804 1.00 83.94 99 ASP A N 1
ATOM 764 C CA . ASP A 1 99 ? -2.402 19.138 -0.441 1.00 83.94 99 ASP A CA 1
ATOM 765 C C . ASP A 1 99 ? -0.915 18.927 -0.750 1.00 83.94 99 ASP A C 1
ATOM 767 O O . ASP A 1 99 ? -0.546 18.577 -1.869 1.00 83.94 99 ASP A O 1
ATOM 771 N N . ALA A 1 100 ? -0.053 19.064 0.262 1.00 84.44 100 ALA A N 1
ATOM 772 C CA . ALA A 1 100 ? 1.373 18.800 0.110 1.00 84.44 100 ALA A CA 1
ATOM 773 C C . ALA A 1 100 ? 1.617 17.330 -0.263 1.00 84.44 100 ALA A C 1
ATOM 775 O O . ALA A 1 100 ? 2.242 17.056 -1.280 1.00 84.44 100 ALA A O 1
ATOM 776 N N . PHE A 1 101 ? 1.056 16.386 0.496 1.00 86.62 101 PHE A N 1
ATOM 777 C CA . PHE A 1 101 ? 1.184 14.949 0.234 1.00 86.62 101 PHE A CA 1
ATOM 778 C C . PHE A 1 101 ? 0.728 14.565 -1.185 1.00 86.62 101 PHE A C 1
ATOM 780 O O . PHE A 1 101 ? 1.427 13.839 -1.891 1.00 86.62 101 PHE A O 1
ATOM 787 N N . ASN A 1 102 ? -0.407 15.110 -1.629 1.00 88.06 102 ASN A N 1
ATOM 788 C CA . ASN A 1 102 ? -1.007 14.825 -2.930 1.00 88.06 102 ASN A CA 1
ATOM 789 C C . ASN A 1 102 ? -0.205 15.341 -4.129 1.00 88.06 102 ASN A C 1
ATOM 791 O O . ASN A 1 102 ? -0.438 14.881 -5.244 1.00 88.06 102 ASN A O 1
ATOM 795 N N . THR A 1 103 ? 0.735 16.265 -3.926 1.00 86.69 103 THR A N 1
ATOM 796 C CA . THR A 1 103 ? 1.565 16.840 -5.004 1.00 86.69 103 THR A CA 1
ATOM 797 C C . THR A 1 103 ? 2.953 16.206 -5.112 1.00 86.69 103 THR A C 1
ATOM 799 O O . THR A 1 103 ? 3.671 16.483 -6.071 1.00 86.69 103 THR A O 1
ATOM 802 N N . LEU A 1 104 ? 3.332 15.357 -4.155 1.00 88.31 104 LEU A N 1
ATOM 803 C CA . LEU A 1 104 ? 4.650 14.727 -4.093 1.00 88.31 104 LEU A CA 1
ATOM 804 C C . LEU A 1 104 ? 4.674 13.360 -4.770 1.00 88.31 104 LEU A C 1
ATOM 806 O O . LEU A 1 104 ? 3.667 12.653 -4.808 1.00 88.31 104 LEU A O 1
ATOM 810 N N . ASN A 1 105 ? 5.849 12.962 -5.251 1.00 90.81 105 ASN A N 1
ATOM 811 C CA . ASN A 1 105 ? 6.103 11.561 -5.570 1.00 90.81 105 ASN A CA 1
ATOM 812 C C . ASN A 1 105 ? 6.352 10.765 -4.276 1.00 90.81 105 ASN A C 1
ATOM 814 O O . ASN A 1 105 ? 6.886 11.334 -3.318 1.00 90.81 105 ASN A O 1
ATOM 818 N N . PRO A 1 106 ? 6.029 9.456 -4.232 1.00 91.38 106 PRO A N 1
ATOM 819 C CA . PRO A 1 106 ? 6.177 8.652 -3.015 1.00 91.38 106 PRO A CA 1
ATOM 820 C C . PRO A 1 106 ? 7.579 8.672 -2.381 1.00 91.38 106 PRO A C 1
ATOM 822 O O . PRO A 1 106 ? 7.714 8.618 -1.161 1.00 91.38 106 PRO A O 1
ATOM 825 N N . ASP A 1 107 ? 8.647 8.803 -3.171 1.00 90.62 107 ASP A N 1
ATOM 826 C CA . ASP A 1 107 ? 10.030 8.875 -2.675 1.00 90.62 107 ASP A CA 1
ATOM 827 C C . ASP A 1 107 ? 10.325 10.142 -1.844 1.00 90.62 107 ASP A C 1
ATOM 829 O O . ASP A 1 107 ? 11.310 10.208 -1.095 1.00 90.62 107 ASP A O 1
ATOM 833 N N . GLN A 1 108 ? 9.451 11.144 -1.944 1.00 91.00 108 GLN A N 1
ATOM 834 C CA . GLN A 1 108 ? 9.531 12.408 -1.224 1.00 91.00 108 GLN A CA 1
ATOM 835 C C . GLN A 1 108 ? 8.705 12.402 0.068 1.00 91.00 108 GLN A C 1
ATOM 837 O O . GLN A 1 108 ? 8.778 13.365 0.829 1.00 91.00 108 GLN A O 1
ATOM 842 N N . ASP A 1 109 ? 7.979 11.331 0.382 1.00 88.50 109 ASP A N 1
ATOM 843 C CA . ASP A 1 109 ? 7.073 11.282 1.541 1.00 88.50 109 ASP A CA 1
ATOM 844 C C . ASP A 1 109 ? 7.790 11.477 2.862 1.00 88.50 109 ASP A C 1
ATOM 846 O O . ASP A 1 109 ? 7.320 12.196 3.744 1.00 88.50 109 ASP A O 1
ATOM 850 N N . ARG A 1 110 ? 9.000 10.928 2.960 1.00 86.81 110 ARG A N 1
ATOM 851 C CA . ARG A 1 110 ? 9.903 11.142 4.094 1.00 86.81 110 ARG A CA 1
ATOM 852 C C . ARG A 1 110 ? 10.265 12.610 4.345 1.00 86.81 110 ARG A C 1
ATOM 854 O O . ARG A 1 110 ? 10.810 12.914 5.398 1.00 86.81 110 ARG A O 1
ATOM 861 N N . THR A 1 111 ? 10.040 13.508 3.384 1.00 85.19 111 THR A N 1
ATOM 862 C CA . THR A 1 111 ? 10.269 14.952 3.555 1.00 85.19 111 THR A CA 1
ATOM 863 C C . THR A 1 111 ? 9.074 15.657 4.194 1.00 85.19 111 THR A C 1
ATOM 865 O O . THR A 1 111 ? 9.226 16.747 4.744 1.00 85.19 111 THR A O 1
ATOM 868 N N . VAL A 1 112 ? 7.901 15.016 4.203 1.00 83.06 112 VAL A N 1
ATOM 869 C CA . VAL A 1 112 ? 6.707 15.488 4.905 1.00 83.06 112 VAL A CA 1
ATOM 870 C C . VAL A 1 112 ? 6.626 14.763 6.238 1.00 83.06 112 VAL A C 1
ATOM 872 O O . VAL A 1 112 ? 5.840 13.836 6.424 1.00 83.06 112 VAL A O 1
ATOM 875 N N . GLN A 1 113 ? 7.447 15.207 7.190 1.00 84.38 113 GLN A N 1
ATOM 876 C CA . GLN A 1 113 ? 7.540 14.599 8.521 1.00 84.38 113 GLN A CA 1
ATOM 877 C C . GLN A 1 113 ? 6.168 14.322 9.176 1.00 84.38 113 GLN A C 1
ATOM 879 O O . GLN A 1 113 ? 5.976 13.214 9.674 1.00 84.38 113 GLN A O 1
ATOM 884 N N . PRO A 1 114 ? 5.160 15.220 9.087 1.00 82.12 114 PRO A N 1
ATOM 885 C CA . PRO A 1 114 ? 3.839 14.948 9.651 1.00 82.12 114 PRO A CA 1
ATOM 886 C C . PRO A 1 114 ? 3.118 13.720 9.076 1.00 82.12 114 PRO A C 1
ATOM 888 O O . PRO A 1 114 ? 2.314 13.119 9.780 1.00 82.12 114 PRO A O 1
ATOM 891 N N . VAL A 1 115 ? 3.370 13.342 7.818 1.00 78.81 115 VAL A N 1
ATOM 892 C CA . VAL A 1 115 ? 2.791 12.130 7.208 1.00 78.81 115 VAL A CA 1
ATOM 893 C C . VAL A 1 115 ? 3.395 10.894 7.866 1.00 78.81 115 VAL A C 1
ATOM 895 O O . VAL A 1 115 ? 2.666 10.017 8.325 1.00 78.81 115 VAL A O 1
ATOM 898 N N . VAL A 1 116 ? 4.725 10.864 7.982 1.00 86.00 116 VAL A N 1
ATOM 899 C CA . VAL A 1 116 ? 5.460 9.774 8.635 1.00 86.00 116 VAL A CA 1
ATOM 900 C C . VAL A 1 116 ? 5.060 9.643 10.106 1.00 86.00 116 VAL A C 1
ATOM 902 O O . VAL A 1 116 ? 4.774 8.541 10.579 1.00 86.00 116 VAL A O 1
ATOM 905 N N . ASP A 1 117 ? 4.976 10.765 10.818 1.00 90.00 117 ASP A N 1
ATOM 906 C CA . ASP A 1 117 ? 4.599 10.791 12.230 1.00 90.00 117 ASP A CA 1
ATOM 907 C C . ASP A 1 117 ? 3.184 10.251 12.440 1.00 90.00 117 ASP A C 1
ATOM 909 O O . ASP A 1 117 ? 2.936 9.526 13.399 1.00 90.00 117 ASP A O 1
ATOM 913 N N . LYS A 1 118 ? 2.253 10.556 11.530 1.00 89.88 118 LYS A N 1
ATOM 914 C CA . LYS A 1 118 ? 0.859 10.111 11.639 1.00 89.88 118 LYS A CA 1
ATOM 915 C C . LYS A 1 118 ? 0.644 8.658 11.252 1.00 89.88 118 LYS A C 1
ATOM 917 O O . LYS A 1 118 ? -0.295 8.052 11.757 1.00 89.88 118 LYS A O 1
ATOM 922 N N . VAL A 1 119 ? 1.529 8.072 10.450 1.00 91.00 119 VAL A N 1
ATOM 923 C CA . VAL A 1 119 ? 1.576 6.613 10.280 1.00 91.00 119 VAL A CA 1
ATOM 924 C C . VAL A 1 119 ? 1.979 5.930 11.594 1.00 91.00 119 VAL A C 1
ATOM 926 O O . VAL A 1 119 ? 1.376 4.932 11.979 1.00 91.00 119 VAL A O 1
ATOM 929 N N . LEU A 1 120 ? 2.968 6.478 12.309 1.00 93.25 120 LEU A N 1
ATOM 930 C CA . LEU A 1 120 ? 3.444 5.933 13.589 1.00 93.25 120 LEU A CA 1
ATOM 931 C C . LEU A 1 120 ? 2.498 6.231 14.764 1.00 93.25 120 LEU A C 1
ATOM 933 O O . LEU A 1 120 ? 2.461 5.468 15.730 1.00 93.25 120 LEU A O 1
ATOM 937 N N . ASP A 1 121 ? 1.758 7.333 14.695 1.00 93.06 121 ASP A N 1
ATOM 938 C CA . ASP A 1 121 ? 0.802 7.788 15.702 1.00 93.06 121 ASP A CA 1
ATOM 939 C C . ASP A 1 121 ? -0.524 8.241 15.049 1.00 93.06 121 ASP A C 1
ATOM 941 O O . ASP A 1 121 ? -0.802 9.447 14.932 1.00 93.06 121 ASP A O 1
ATOM 945 N N . PRO A 1 122 ? -1.343 7.282 14.574 1.00 90.06 122 PRO A N 1
ATOM 946 C CA . PRO A 1 122 ? -2.597 7.584 13.899 1.00 90.06 122 PRO A CA 1
ATOM 947 C C . PRO A 1 122 ? -3.633 8.161 14.866 1.00 90.06 122 PRO A C 1
ATOM 949 O O . PRO A 1 122 ? -3.760 7.751 16.020 1.00 90.06 122 PRO A O 1
ATOM 952 N N . ILE A 1 123 ? -4.432 9.105 14.368 1.00 87.81 123 ILE A N 1
ATOM 953 C CA . ILE A 1 123 ? -5.458 9.797 15.164 1.00 87.81 123 ILE A CA 1
ATOM 954 C C . ILE A 1 123 ? -6.639 8.865 15.481 1.00 87.81 123 ILE A C 1
ATOM 956 O O . ILE A 1 123 ? -7.192 8.922 16.579 1.00 87.81 123 ILE A O 1
ATOM 960 N N . LEU A 1 124 ? -7.010 7.990 14.539 1.00 86.00 124 LEU A N 1
ATOM 961 C CA . LEU A 1 124 ? -8.237 7.196 14.613 1.00 86.00 124 LEU A CA 1
ATOM 962 C C . LEU A 1 124 ? -8.312 6.273 15.849 1.00 86.00 124 LEU A C 1
ATOM 964 O O . LEU A 1 124 ? -9.320 6.349 16.550 1.00 86.00 124 LEU A O 1
ATOM 968 N N . PRO A 1 125 ? -7.282 5.473 16.210 1.00 88.94 125 PRO A N 1
ATOM 969 C CA . PRO A 1 125 ? -7.357 4.629 17.407 1.00 88.94 125 PRO A CA 1
ATOM 970 C C . PRO A 1 125 ? -7.547 5.420 18.706 1.00 88.94 125 PRO A C 1
ATOM 972 O O . PRO A 1 125 ? -8.279 4.985 19.591 1.00 88.94 125 PRO A O 1
ATOM 975 N N . LYS A 1 126 ? -6.941 6.611 18.812 1.00 89.94 126 LYS A N 1
ATOM 976 C CA . LYS A 1 126 ? -7.108 7.496 19.977 1.00 89.94 126 LYS A CA 1
ATOM 977 C C . LYS A 1 126 ? -8.540 8.016 20.082 1.00 89.94 126 LYS A C 1
ATOM 979 O O . LYS A 1 126 ? -9.086 8.064 21.180 1.00 89.94 126 LYS A O 1
ATOM 984 N N . LEU A 1 127 ? -9.147 8.365 18.947 1.00 87.00 127 LEU A N 1
ATOM 985 C CA . LEU A 1 127 ? -10.544 8.790 18.896 1.00 87.00 127 LEU A CA 1
ATOM 986 C C . LEU A 1 127 ? -11.488 7.642 19.290 1.00 87.00 127 LEU A C 1
ATOM 988 O O . LEU A 1 127 ? -12.382 7.848 20.104 1.00 87.00 127 LEU A O 1
ATOM 992 N N . ILE A 1 128 ? -11.243 6.424 18.790 1.00 86.50 128 ILE A N 1
ATOM 993 C CA . ILE A 1 128 ? -12.006 5.224 19.174 1.00 86.50 128 ILE A CA 1
ATOM 994 C C . ILE A 1 128 ? -11.916 4.984 20.686 1.00 86.50 128 ILE A C 1
ATOM 996 O O . ILE A 1 128 ? -12.941 4.762 21.326 1.00 86.50 128 ILE A O 1
ATOM 1000 N N . GLN A 1 129 ? -10.722 5.090 21.278 1.00 90.94 129 GLN A N 1
ATOM 1001 C CA . GLN A 1 129 ? -10.553 4.949 22.725 1.00 90.94 129 GLN A CA 1
ATOM 1002 C C . GLN A 1 129 ? -11.332 6.006 23.511 1.00 90.94 129 GLN A C 1
ATOM 1004 O O . GLN A 1 129 ? -11.958 5.675 24.515 1.00 90.94 129 GLN A O 1
ATOM 1009 N N . GLN A 1 130 ? -11.303 7.265 23.073 1.00 88.19 130 GLN A N 1
ATOM 1010 C CA . GLN A 1 130 ? -12.009 8.354 23.752 1.00 88.19 130 GLN A CA 1
ATOM 1011 C C . GLN A 1 130 ? -13.533 8.207 23.690 1.00 88.19 130 GLN A C 1
ATOM 1013 O O . GLN A 1 130 ? -14.204 8.536 24.664 1.00 88.19 130 GLN A O 1
ATOM 1018 N N . VAL A 1 131 ? -14.073 7.717 22.571 1.00 85.69 131 VAL A N 1
ATOM 1019 C CA . VAL A 1 131 ? -15.525 7.589 22.366 1.00 85.69 131 VAL A CA 1
ATOM 1020 C C . VAL A 1 131 ? -16.076 6.288 22.961 1.00 85.69 131 VAL A C 1
ATOM 1022 O O . VAL A 1 131 ? -17.122 6.309 23.600 1.00 85.69 131 VAL A O 1
ATOM 1025 N N . TYR A 1 132 ? -15.374 5.164 22.785 1.00 85.25 132 TYR A N 1
ATOM 1026 C CA . TYR A 1 132 ? -15.886 3.822 23.100 1.00 85.25 132 TYR A CA 1
ATOM 1027 C C . TYR A 1 132 ? -15.179 3.121 24.266 1.00 85.25 132 TYR A C 1
ATOM 1029 O O . TYR A 1 132 ? -15.586 2.031 24.660 1.00 85.25 132 TYR A O 1
ATOM 1037 N N . GLY A 1 133 ? -14.093 3.687 24.799 1.00 87.25 133 GLY A N 1
ATOM 1038 C CA . GLY A 1 133 ? -13.300 3.054 25.858 1.00 87.25 133 GLY A CA 1
ATOM 1039 C C . GLY A 1 133 ? -12.479 1.840 25.403 1.00 87.25 133 GLY A C 1
ATOM 1040 O O . GLY A 1 133 ? -11.862 1.179 26.236 1.00 87.25 133 GLY A O 1
ATOM 1041 N N . VAL A 1 134 ? -12.437 1.542 24.098 1.00 89.19 134 VAL A N 1
ATOM 1042 C CA . VAL A 1 134 ? -11.603 0.468 23.538 1.00 89.19 134 VAL A CA 1
ATOM 1043 C C . VAL A 1 134 ? -10.138 0.912 23.568 1.00 89.19 134 VAL A C 1
ATOM 1045 O O . VAL A 1 134 ? -9.820 1.932 22.958 1.00 89.19 134 VAL A O 1
ATOM 1048 N N . PRO A 1 135 ? -9.226 0.190 24.244 1.00 92.38 135 PRO A N 1
ATOM 1049 C CA . PRO A 1 135 ? -7.834 0.615 24.351 1.00 92.38 135 PRO A CA 1
ATOM 1050 C C . PRO A 1 135 ? -7.175 0.784 22.978 1.00 92.38 135 PRO A C 1
ATOM 1052 O O . PRO A 1 135 ? -7.147 -0.151 22.175 1.00 92.38 135 PRO A O 1
ATOM 1055 N N . ALA A 1 136 ? -6.616 1.965 22.711 1.00 92.38 136 ALA A N 1
ATOM 1056 C CA . ALA A 1 136 ? -5.827 2.188 21.511 1.00 92.38 136 ALA A CA 1
ATOM 1057 C C . ALA A 1 136 ? -4.525 1.371 21.596 1.00 92.38 136 ALA A C 1
ATOM 1059 O O . ALA A 1 136 ? -3.882 1.350 22.652 1.00 92.38 136 ALA A O 1
ATOM 1060 N N . PRO A 1 137 ? -4.087 0.730 20.497 1.00 91.69 137 PRO A N 1
ATOM 1061 C CA . PRO A 1 137 ? -2.788 0.075 20.460 1.00 91.69 137 PRO A CA 1
ATOM 1062 C C . PRO A 1 137 ? -1.655 1.058 20.775 1.00 91.69 137 PRO A C 1
ATOM 1064 O O . PRO A 1 137 ? -1.700 2.226 20.379 1.00 91.69 137 PRO A O 1
ATOM 1067 N N . ALA A 1 138 ? -0.621 0.573 21.463 1.00 93.50 138 ALA A N 1
ATOM 1068 C CA . ALA A 1 138 ? 0.516 1.395 21.850 1.00 93.50 138 ALA A CA 1
ATOM 1069 C C . ALA A 1 138 ? 1.249 1.974 20.628 1.00 93.50 138 ALA A C 1
ATOM 1071 O O . ALA A 1 138 ? 1.444 1.310 19.608 1.00 93.50 138 ALA A O 1
ATOM 1072 N N . THR A 1 139 ? 1.694 3.220 20.761 1.00 93.81 139 THR A N 1
ATOM 1073 C CA . THR A 1 139 ? 2.559 3.895 19.789 1.00 93.81 139 THR A CA 1
ATOM 1074 C C . THR A 1 139 ? 4.026 3.779 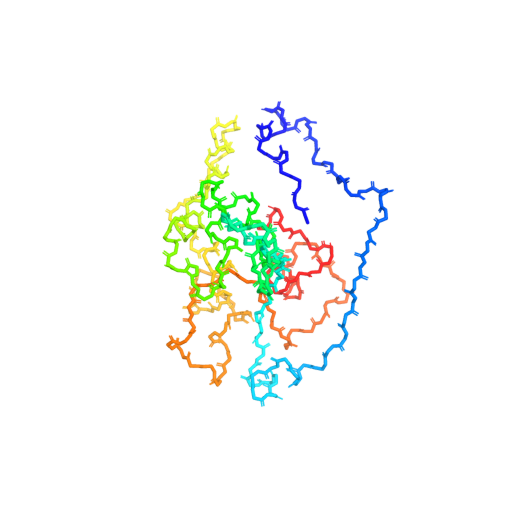20.213 1.00 93.81 139 THR A C 1
ATOM 1076 O O . THR A 1 139 ? 4.299 3.773 21.415 1.00 93.81 139 THR A O 1
ATOM 1079 N N . PRO A 1 140 ? 4.989 3.768 19.274 1.00 95.19 140 PRO A N 1
ATOM 1080 C CA . PRO A 1 140 ? 4.817 3.947 17.830 1.00 95.19 140 PRO A CA 1
ATOM 1081 C C . PRO A 1 140 ? 4.320 2.682 17.109 1.00 95.19 140 PRO A C 1
ATOM 1083 O O . PRO A 1 140 ? 4.844 1.590 17.326 1.00 95.19 140 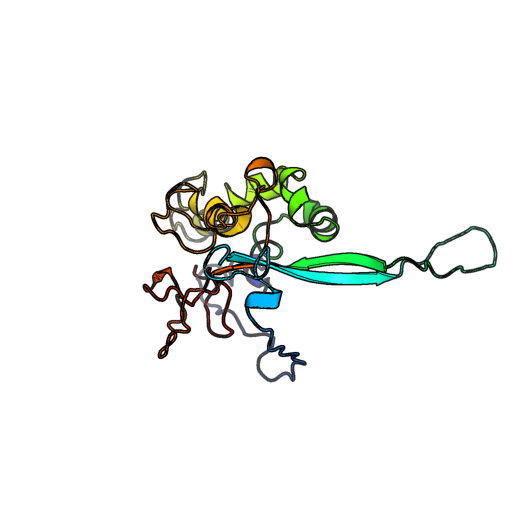PRO A O 1
ATOM 1086 N N . ARG A 1 141 ? 3.373 2.849 16.179 1.00 94.62 141 ARG A N 1
ATOM 1087 C CA . ARG A 1 141 ? 2.837 1.803 15.291 1.00 94.62 141 ARG A CA 1
ATOM 1088 C C . ARG A 1 141 ? 3.829 1.434 14.187 1.00 94.62 141 ARG A C 1
ATOM 1090 O O . ARG A 1 141 ? 3.696 1.819 13.026 1.00 94.62 141 ARG A O 1
ATOM 1097 N N . ARG A 1 142 ? 4.895 0.726 14.576 1.00 95.06 142 ARG A N 1
ATOM 1098 C CA . ARG A 1 142 ? 5.958 0.254 13.667 1.00 95.06 142 ARG A CA 1
ATOM 1099 C C . ARG A 1 142 ? 5.452 -0.751 12.634 1.00 95.06 142 ARG A C 1
ATOM 1101 O O . ARG A 1 142 ? 6.017 -0.824 11.555 1.00 95.06 142 ARG A O 1
ATOM 1108 N N . ASP A 1 143 ? 4.384 -1.464 12.958 1.00 93.25 143 ASP A N 1
ATOM 1109 C CA . ASP A 1 143 ? 3.626 -2.319 12.050 1.00 93.25 143 ASP A CA 1
ATOM 1110 C C . ASP A 1 143 ? 2.967 -1.515 10.918 1.00 93.25 143 ASP A C 1
ATOM 1112 O O . ASP A 1 143 ? 3.132 -1.863 9.755 1.00 93.25 143 ASP A O 1
ATOM 1116 N N . LEU A 1 144 ? 2.311 -0.387 11.218 1.00 93.50 144 LEU A N 1
ATOM 1117 C CA . LEU A 1 144 ? 1.734 0.481 10.180 1.00 93.50 144 LEU A CA 1
ATOM 1118 C C . LEU A 1 144 ? 2.812 1.158 9.332 1.00 93.50 144 LEU A C 1
ATOM 1120 O O . LEU A 1 144 ? 2.647 1.310 8.124 1.00 93.50 144 LEU A O 1
ATOM 1124 N N . PHE A 1 145 ? 3.932 1.545 9.947 1.00 94.25 145 PHE A N 1
ATOM 1125 C CA . PHE A 1 145 ? 5.090 2.050 9.209 1.00 94.25 145 PHE A CA 1
ATOM 1126 C C . PHE A 1 145 ? 5.639 0.997 8.242 1.00 94.25 145 PHE A C 1
ATOM 1128 O O . PHE A 1 145 ? 5.946 1.315 7.094 1.00 94.25 145 PHE A O 1
ATOM 1135 N N . GLU A 1 146 ? 5.711 -0.256 8.689 1.00 94.56 146 GLU A N 1
ATOM 1136 C CA . GLU A 1 146 ? 6.127 -1.373 7.852 1.00 94.56 146 GLU A CA 1
ATOM 1137 C C . GLU A 1 146 ? 5.151 -1.608 6.690 1.00 94.56 146 GLU A C 1
ATOM 1139 O O . GLU A 1 146 ? 5.575 -1.655 5.536 1.00 94.56 146 GLU A O 1
ATOM 1144 N N . ILE A 1 147 ? 3.847 -1.676 6.968 1.00 93.75 147 ILE A N 1
ATOM 1145 C CA . ILE A 1 147 ? 2.797 -1.908 5.966 1.00 93.75 147 ILE A CA 1
ATOM 1146 C C . ILE A 1 147 ? 2.754 -0.778 4.927 1.00 93.75 147 ILE A C 1
ATOM 1148 O O . ILE A 1 147 ? 2.793 -1.045 3.725 1.00 93.75 147 ILE A O 1
ATOM 1152 N N . TYR A 1 148 ? 2.697 0.480 5.372 1.00 93.62 148 TYR A N 1
ATOM 1153 C CA . TYR A 1 148 ? 2.445 1.614 4.482 1.00 93.62 148 TYR A CA 1
ATOM 1154 C C . TYR A 1 148 ? 3.704 2.176 3.826 1.00 93.62 148 TYR A C 1
ATOM 1156 O O . TYR A 1 148 ? 3.642 2.600 2.671 1.00 93.62 148 TYR A O 1
ATOM 1164 N N . LEU A 1 149 ? 4.847 2.192 4.521 1.00 93.94 149 LEU A N 1
ATOM 1165 C CA . LEU A 1 149 ? 6.000 2.979 4.076 1.00 93.94 149 LEU A CA 1
ATOM 1166 C C . LEU A 1 149 ? 7.208 2.159 3.625 1.00 93.94 149 LEU A C 1
ATOM 1168 O O . LEU A 1 149 ? 7.909 2.618 2.730 1.00 93.94 149 LEU A O 1
ATOM 1172 N N . THR A 1 150 ? 7.477 0.975 4.179 1.00 94.94 150 THR A N 1
ATOM 1173 C CA . THR A 1 150 ? 8.661 0.179 3.774 1.00 94.94 150 THR A CA 1
ATOM 1174 C C . THR A 1 150 ? 8.325 -1.090 2.999 1.00 94.94 150 THR A C 1
ATOM 1176 O O . THR A 1 150 ? 9.152 -1.578 2.223 1.00 94.94 150 THR A O 1
ATOM 1179 N N . GLY A 1 151 ? 7.122 -1.622 3.205 1.00 95.94 151 GLY A N 1
ATOM 1180 C CA . GLY A 1 151 ? 6.769 -2.998 2.887 1.00 95.94 151 GLY A CA 1
ATOM 1181 C C . GLY A 1 151 ? 7.255 -3.974 3.960 1.00 95.94 151 GLY A C 1
ATOM 1182 O O . GLY A 1 151 ? 8.151 -3.669 4.753 1.00 95.94 151 GLY A O 1
ATOM 1183 N N . ILE A 1 152 ? 6.656 -5.162 3.945 1.00 97.06 152 ILE A N 1
ATOM 1184 C CA . ILE A 1 152 ? 6.864 -6.229 4.920 1.00 97.06 152 ILE A CA 1
ATOM 1185 C C . ILE A 1 152 ? 8.100 -7.046 4.540 1.00 97.06 152 ILE A C 1
ATOM 1187 O O . ILE A 1 152 ? 8.165 -7.654 3.460 1.00 97.06 152 ILE A O 1
ATOM 1191 N N . CYS A 1 153 ? 9.084 -7.041 5.436 1.00 95.50 153 CYS A N 1
ATOM 1192 C CA . CYS A 1 153 ? 10.250 -7.914 5.384 1.00 95.50 153 CYS A CA 1
ATOM 1193 C C . CYS A 1 153 ? 10.746 -8.208 6.797 1.00 95.50 153 CYS A C 1
ATOM 1195 O O . CYS A 1 153 ? 10.671 -7.346 7.669 1.00 95.50 153 CYS A O 1
ATOM 1197 N N . LYS A 1 154 ? 11.382 -9.362 7.019 1.00 94.62 154 LYS A N 1
ATOM 1198 C CA . LYS A 1 154 ? 11.853 -9.739 8.369 1.00 94.62 154 LYS A CA 1
ATOM 1199 C C . LYS A 1 154 ? 12.810 -8.719 8.998 1.00 94.62 154 LYS A C 1
ATOM 1201 O O . LYS A 1 154 ? 12.904 -8.620 10.214 1.00 94.62 154 LYS A O 1
ATOM 1206 N N . ALA A 1 155 ? 13.540 -7.977 8.165 1.00 90.75 155 ALA A N 1
ATOM 1207 C CA . ALA A 1 155 ? 14.481 -6.942 8.590 1.00 90.75 155 ALA A CA 1
ATOM 1208 C C . ALA A 1 155 ? 13.879 -5.520 8.619 1.00 90.75 155 ALA A C 1
ATOM 1210 O O . ALA A 1 155 ? 14.593 -4.574 8.947 1.00 90.75 155 ALA A O 1
ATOM 1211 N N . CYS A 1 156 ? 12.616 -5.349 8.221 1.00 89.00 156 CYS A N 1
ATOM 1212 C CA . CYS A 1 156 ? 11.975 -4.048 8.019 1.00 89.00 156 CYS A CA 1
ATOM 1213 C C . CYS A 1 156 ? 11.191 -3.591 9.253 1.00 89.00 156 CYS A C 1
ATOM 1215 O O . CYS A 1 156 ? 11.148 -2.393 9.537 1.00 89.00 156 CYS A O 1
ATOM 1217 N N . GLY A 1 157 ? 10.596 -4.524 9.997 1.00 90.19 157 GLY A N 1
ATOM 1218 C CA . GLY A 1 157 ? 9.731 -4.183 11.115 1.00 90.19 157 GLY A CA 1
ATOM 1219 C C . GLY A 1 157 ? 9.312 -5.383 11.965 1.00 90.19 157 GLY A C 1
ATOM 1220 O O . GLY A 1 157 ? 9.998 -6.409 11.990 1.00 90.19 157 GLY A O 1
ATOM 1221 N N . PRO A 1 158 ? 8.233 -5.233 12.752 1.00 93.00 158 PRO A N 1
ATOM 1222 C CA . PRO A 1 158 ? 7.770 -6.286 13.646 1.00 93.00 158 PRO A CA 1
ATOM 1223 C C . PRO A 1 158 ? 7.196 -7.504 12.908 1.00 93.00 158 PRO A C 1
ATOM 1225 O O . PRO A 1 158 ? 7.200 -8.595 13.482 1.00 93.00 158 PRO A O 1
ATOM 1228 N N . ILE A 1 159 ? 6.732 -7.371 11.661 1.00 91.88 159 ILE A N 1
ATOM 1229 C CA . ILE A 1 159 ? 6.102 -8.467 10.921 1.00 91.88 159 ILE A CA 1
ATOM 1230 C C . ILE A 1 159 ? 7.184 -9.399 10.360 1.00 91.88 159 ILE A C 1
ATOM 1232 O O . ILE A 1 159 ? 7.941 -9.071 9.453 1.00 91.88 159 ILE A O 1
ATOM 1236 N N . GLN A 1 160 ? 7.248 -10.620 10.893 1.00 91.88 160 GLN A N 1
ATOM 1237 C CA . GLN A 1 160 ? 8.318 -11.581 10.596 1.00 91.88 160 GLN A CA 1
ATOM 1238 C C . GLN A 1 160 ? 8.089 -12.373 9.295 1.00 91.88 160 GLN A C 1
ATOM 1240 O O . GLN A 1 160 ? 8.149 -13.604 9.279 1.00 91.88 160 GLN A O 1
ATOM 1245 N N . ALA A 1 161 ? 7.851 -11.675 8.184 1.00 92.50 161 ALA A N 1
ATOM 1246 C CA . ALA A 1 161 ? 7.633 -12.272 6.867 1.00 92.50 161 ALA A CA 1
ATOM 1247 C C . ALA A 1 161 ? 8.408 -11.522 5.782 1.00 92.50 161 ALA A C 1
ATOM 1249 O O . ALA A 1 161 ? 8.504 -10.308 5.834 1.00 92.50 161 ALA A O 1
ATOM 1250 N N . ASP A 1 162 ? 8.927 -12.233 4.778 1.00 95.69 162 ASP A N 1
ATOM 1251 C CA . ASP A 1 162 ? 9.481 -11.613 3.569 1.00 95.69 162 ASP A CA 1
ATOM 1252 C C . ASP A 1 162 ? 8.392 -11.584 2.508 1.00 95.69 162 ASP A C 1
ATOM 1254 O O . ASP A 1 162 ? 8.167 -12.576 1.812 1.00 95.69 162 ASP A O 1
ATOM 1258 N N . LEU A 1 163 ? 7.681 -10.460 2.432 1.00 97.25 163 LEU A N 1
ATOM 1259 C CA . LEU A 1 163 ? 6.515 -10.345 1.575 1.00 97.25 163 LEU A CA 1
ATOM 1260 C C . LEU A 1 163 ? 6.768 -9.361 0.446 1.00 97.25 163 LEU A C 1
ATOM 1262 O O . LEU A 1 163 ? 7.039 -9.807 -0.657 1.00 97.25 163 LEU A O 1
ATOM 1266 N N . ASN A 1 164 ? 6.721 -8.055 0.685 1.00 97.56 164 ASN A N 1
ATOM 1267 C CA . ASN A 1 164 ? 6.616 -7.065 -0.391 1.00 97.56 164 ASN A CA 1
ATOM 1268 C C . ASN A 1 164 ? 7.498 -5.824 -0.198 1.00 97.56 164 ASN A C 1
ATOM 1270 O O . ASN A 1 164 ? 7.245 -4.801 -0.823 1.00 97.56 164 ASN A O 1
ATOM 1274 N N . ALA A 1 165 ? 8.532 -5.873 0.640 1.00 97.56 165 ALA A N 1
ATOM 1275 C CA . ALA A 1 165 ? 9.480 -4.765 0.724 1.00 97.56 165 ALA A CA 1
ATOM 1276 C C . ALA A 1 165 ? 10.399 -4.709 -0.507 1.00 97.56 165 ALA A C 1
ATOM 1278 O O . ALA A 1 165 ? 10.933 -5.728 -0.947 1.00 97.56 165 ALA A O 1
ATOM 1279 N N . HIS A 1 166 ? 10.696 -3.507 -1.013 1.00 97.25 166 HIS A N 1
ATOM 1280 C CA . HIS A 1 166 ? 11.676 -3.321 -2.104 1.00 97.25 166 HIS A CA 1
ATOM 1281 C C . HIS A 1 166 ? 13.073 -3.832 -1.750 1.00 97.25 166 HIS A C 1
ATOM 1283 O O . HIS A 1 166 ? 13.868 -4.163 -2.627 1.00 97.25 166 HIS A O 1
ATOM 1289 N N . SER A 1 167 ? 13.367 -3.943 -0.455 1.00 96.38 167 SER A N 1
ATOM 1290 C CA . SER A 1 167 ? 14.583 -4.543 0.090 1.00 96.38 167 SER A CA 1
ATOM 1291 C C . SER A 1 167 ? 14.741 -6.030 -0.283 1.00 96.38 167 SER A C 1
ATOM 1293 O O . SER A 1 167 ? 15.835 -6.581 -0.151 1.00 96.38 167 SER A O 1
ATOM 1295 N N . LEU A 1 168 ? 13.691 -6.683 -0.785 1.00 97.25 168 LEU A N 1
ATOM 1296 C CA . LEU A 1 168 ? 13.722 -8.058 -1.290 1.00 97.25 168 LEU A CA 1
ATOM 1297 C C . LEU A 1 168 ? 14.197 -8.147 -2.752 1.00 97.25 168 LEU A C 1
ATOM 1299 O O . LEU A 1 168 ? 14.563 -9.228 -3.216 1.00 97.25 168 LEU A O 1
ATOM 1303 N N . ASN A 1 169 ? 14.265 -7.024 -3.474 1.00 98.19 169 ASN A N 1
ATOM 1304 C CA . ASN A 1 169 ? 14.837 -6.970 -4.818 1.00 98.19 169 ASN A CA 1
ATOM 1305 C C . ASN A 1 169 ? 16.370 -7.024 -4.749 1.00 98.19 169 ASN A C 1
ATOM 1307 O O . ASN A 1 169 ? 17.011 -6.138 -4.178 1.00 98.19 169 ASN A O 1
ATOM 1311 N N . LYS A 1 170 ? 16.991 -8.048 -5.354 1.00 97.44 170 LYS A N 1
ATOM 1312 C CA . LYS A 1 170 ? 18.452 -8.249 -5.261 1.00 97.44 170 LYS A CA 1
ATOM 1313 C C . LYS A 1 170 ? 19.262 -7.181 -5.991 1.00 97.44 170 LYS A C 1
ATOM 1315 O O . LYS A 1 170 ? 20.420 -6.964 -5.648 1.00 97.44 170 LYS A O 1
ATOM 1320 N N . ASP A 1 171 ? 18.684 -6.554 -7.010 1.00 97.50 171 ASP A N 1
ATOM 1321 C CA . ASP A 1 171 ? 19.352 -5.531 -7.814 1.00 97.50 171 ASP A CA 1
ATOM 1322 C C . ASP A 1 171 ? 18.999 -4.097 -7.406 1.00 97.50 171 ASP A C 1
ATOM 1324 O O . ASP A 1 171 ? 19.563 -3.155 -7.969 1.00 97.50 171 ASP A O 1
ATOM 1328 N N . ALA A 1 172 ? 18.088 -3.917 -6.444 1.00 95.81 172 ALA A N 1
ATOM 1329 C CA . ALA A 1 172 ? 17.743 -2.599 -5.934 1.00 95.81 172 ALA A CA 1
ATOM 1330 C C . ALA A 1 172 ? 18.887 -2.035 -5.079 1.00 95.81 172 ALA A C 1
ATOM 1332 O O . ALA A 1 172 ? 19.457 -2.703 -4.211 1.00 95.81 172 ALA A O 1
ATOM 1333 N N . LYS A 1 173 ? 19.227 -0.768 -5.315 1.00 95.62 173 LYS A N 1
ATOM 1334 C CA . LYS A 1 173 ? 20.234 -0.052 -4.531 1.00 95.62 173 LYS A CA 1
ATOM 1335 C C . LYS A 1 173 ? 19.623 0.340 -3.193 1.00 95.62 173 LYS A C 1
ATOM 1337 O O . LYS A 1 173 ? 18.703 1.142 -3.146 1.00 95.62 173 LYS A O 1
ATOM 1342 N N . ARG A 1 174 ? 20.178 -0.172 -2.092 1.00 92.75 174 ARG A N 1
ATOM 1343 C CA . ARG A 1 174 ? 19.640 0.056 -0.736 1.00 92.75 174 ARG A CA 1
ATOM 1344 C C . ARG A 1 174 ? 19.490 1.528 -0.361 1.00 92.75 174 ARG A C 1
ATOM 1346 O O . ARG A 1 174 ? 18.514 1.879 0.276 1.00 92.75 174 ARG A O 1
ATOM 1353 N N . ARG A 1 175 ? 20.423 2.375 -0.800 1.00 93.69 175 ARG A N 1
ATOM 1354 C CA . ARG A 1 175 ? 20.376 3.830 -0.578 1.00 93.69 175 ARG A CA 1
ATOM 1355 C C . ARG A 1 175 ? 19.219 4.544 -1.292 1.00 93.69 175 ARG A C 1
ATOM 1357 O O . ARG A 1 175 ? 18.873 5.644 -0.887 1.00 93.69 175 ARG A O 1
ATOM 1364 N N . ASP A 1 176 ? 18.662 3.931 -2.335 1.00 92.06 176 ASP A N 1
ATOM 1365 C CA . ASP A 1 176 ? 17.557 4.490 -3.118 1.00 92.06 176 ASP A CA 1
ATOM 1366 C C . ASP A 1 176 ? 16.200 3.985 -2.579 1.00 92.06 176 ASP A C 1
ATOM 1368 O O . ASP A 1 176 ? 15.149 4.458 -2.997 1.00 92.06 176 ASP A O 1
ATOM 1372 N N . ILE A 1 177 ? 16.210 3.028 -1.639 1.00 94.50 177 ILE A N 1
ATOM 1373 C CA . ILE A 1 177 ? 15.008 2.527 -0.971 1.00 94.50 177 ILE A CA 1
ATOM 1374 C C . ILE A 1 177 ? 14.732 3.424 0.228 1.00 94.50 177 ILE A C 1
ATOM 1376 O O . ILE A 1 177 ? 15.477 3.428 1.209 1.00 94.50 177 ILE A O 1
ATOM 1380 N N . VAL A 1 178 ? 13.641 4.171 0.141 1.00 93.81 178 VAL A N 1
ATOM 1381 C CA . VAL A 1 178 ? 13.201 5.112 1.166 1.00 93.81 178 VAL A CA 1
ATOM 1382 C C . VAL A 1 178 ? 11.782 4.780 1.623 1.00 93.81 178 VAL A C 1
ATOM 1384 O O . VAL A 1 178 ? 11.042 4.148 0.868 1.00 93.81 178 VAL A O 1
ATOM 1387 N N . PRO A 1 179 ? 11.380 5.200 2.837 1.00 93.56 179 PRO A N 1
ATOM 1388 C CA . PRO A 1 179 ? 9.983 5.147 3.245 1.00 93.56 179 PRO A CA 1
ATOM 1389 C C . PRO A 1 179 ? 9.113 5.935 2.256 1.00 93.56 179 PRO A C 1
ATOM 1391 O O . PRO A 1 179 ? 9.342 7.130 2.064 1.00 93.56 179 PRO A O 1
ATOM 1394 N N . ALA A 1 180 ? 8.153 5.253 1.637 1.00 93.75 180 ALA A N 1
ATOM 1395 C CA . ALA A 1 180 ? 7.312 5.775 0.566 1.00 93.75 180 ALA A CA 1
ATOM 1396 C C . ALA A 1 180 ? 5.902 5.179 0.648 1.00 93.75 180 ALA A C 1
ATOM 1398 O O . ALA A 1 180 ? 5.749 3.970 0.830 1.00 93.75 180 ALA A O 1
ATOM 1399 N N . GLU A 1 181 ? 4.876 6.009 0.508 1.00 93.25 181 GLU A N 1
ATOM 1400 C CA . GLU A 1 181 ? 3.485 5.575 0.467 1.00 93.25 181 GLU A CA 1
ATOM 1401 C C . GLU A 1 181 ? 3.146 5.073 -0.942 1.00 93.25 181 GLU A C 1
ATOM 1403 O O . GLU A 1 181 ? 2.966 5.852 -1.878 1.00 93.25 181 GLU A O 1
ATOM 1408 N N . GLU A 1 182 ? 3.075 3.753 -1.084 1.00 94.69 182 GLU A N 1
ATOM 1409 C CA . GLU A 1 182 ? 2.730 3.058 -2.322 1.00 94.69 182 GLU A CA 1
ATOM 1410 C C . GLU A 1 182 ? 2.137 1.680 -1.997 1.00 94.69 182 GLU A C 1
ATOM 1412 O O . GLU A 1 182 ? 2.441 1.078 -0.960 1.00 94.69 182 GLU A O 1
ATOM 1417 N N . LEU A 1 183 ? 1.323 1.143 -2.906 1.00 95.12 183 LEU A N 1
ATOM 1418 C CA . LEU A 1 183 ? 0.864 -0.235 -2.821 1.00 95.12 183 LEU A CA 1
ATOM 1419 C C . LEU A 1 183 ? 1.957 -1.161 -3.361 1.00 95.12 183 LEU A C 1
ATOM 1421 O O . LEU A 1 183 ? 2.365 -1.044 -4.518 1.00 95.12 183 LEU A O 1
ATOM 1425 N N . ARG A 1 184 ? 2.431 -2.097 -2.538 1.00 97.25 184 ARG A N 1
ATOM 1426 C CA . ARG A 1 184 ? 3.536 -2.992 -2.906 1.00 97.25 184 ARG A CA 1
ATOM 1427 C C . ARG A 1 184 ? 3.056 -4.398 -3.193 1.00 97.25 184 ARG A C 1
ATOM 1429 O O . ARG A 1 184 ? 2.339 -4.978 -2.382 1.00 97.25 184 ARG A O 1
ATOM 1436 N N . LEU A 1 185 ? 3.516 -4.965 -4.303 1.00 97.75 185 LEU A N 1
ATOM 1437 C CA . LEU A 1 185 ? 3.174 -6.315 -4.742 1.00 97.75 185 LEU A CA 1
ATOM 1438 C C . LEU A 1 185 ? 4.438 -7.135 -4.988 1.00 97.75 185 LEU A C 1
ATOM 1440 O O . LEU A 1 185 ? 5.285 -6.770 -5.801 1.00 97.75 185 LEU A O 1
ATOM 1444 N N . ASN A 1 186 ? 4.520 -8.293 -4.346 1.00 98.19 186 ASN A N 1
ATOM 1445 C CA . ASN A 1 186 ? 5.440 -9.359 -4.695 1.00 98.19 186 ASN A CA 1
ATOM 1446 C C . ASN A 1 186 ? 4.799 -10.275 -5.733 1.00 98.19 186 ASN A C 1
ATOM 1448 O O . ASN A 1 186 ? 3.921 -11.087 -5.438 1.00 98.19 186 ASN A O 1
ATOM 1452 N N . MET A 1 187 ? 5.295 -10.168 -6.959 1.00 97.69 187 MET A N 1
ATOM 1453 C CA . MET A 1 187 ? 4.785 -10.902 -8.108 1.00 97.69 187 MET A CA 1
ATOM 1454 C C . MET A 1 187 ? 5.113 -12.402 -8.076 1.00 97.69 187 MET A C 1
ATOM 1456 O O . MET A 1 187 ? 4.599 -13.140 -8.918 1.00 97.69 187 MET A O 1
ATOM 1460 N N . ASN A 1 188 ? 5.965 -12.877 -7.163 1.00 96.38 188 ASN A N 1
ATOM 1461 C CA . ASN A 1 188 ? 6.245 -14.307 -6.997 1.00 96.38 188 ASN A CA 1
ATOM 1462 C C . ASN A 1 188 ? 5.241 -15.005 -6.075 1.00 96.38 188 ASN A C 1
ATOM 1464 O O . ASN A 1 188 ? 5.202 -16.234 -6.065 1.00 96.38 188 ASN A O 1
ATOM 1468 N N . VAL A 1 189 ? 4.407 -14.257 -5.349 1.00 96.75 189 VAL A N 1
ATOM 1469 C CA . VAL A 1 189 ? 3.272 -14.843 -4.635 1.00 96.75 189 VAL A CA 1
ATOM 1470 C C . VAL A 1 189 ? 2.202 -15.227 -5.657 1.00 96.75 189 VAL A C 1
ATOM 1472 O O . VAL A 1 189 ? 1.775 -14.410 -6.475 1.00 96.75 189 VAL A O 1
ATOM 1475 N N . ALA A 1 190 ? 1.808 -16.500 -5.656 1.00 95.50 190 ALA A N 1
ATOM 1476 C CA . ALA A 1 190 ? 0.765 -16.994 -6.544 1.00 95.50 190 ALA A CA 1
ATOM 1477 C C . ALA A 1 190 ? -0.616 -16.479 -6.097 1.00 95.50 190 ALA A C 1
ATOM 1479 O O . ALA A 1 190 ? -0.847 -16.363 -4.894 1.00 95.50 190 ALA A O 1
ATOM 1480 N N . PRO A 1 191 ? -1.550 -16.208 -7.027 1.00 94.81 191 PRO A N 1
ATOM 1481 C CA . PRO A 1 191 ? -2.928 -15.896 -6.664 1.00 94.81 191 PRO A CA 1
ATOM 1482 C C . PRO A 1 191 ? -3.570 -17.021 -5.844 1.00 94.81 191 PRO A C 1
ATOM 1484 O O . PRO A 1 191 ? -3.467 -18.196 -6.197 1.00 94.81 191 PRO A O 1
ATOM 1487 N N . THR A 1 192 ? -4.267 -16.654 -4.773 1.00 95.19 192 THR A N 1
ATOM 1488 C CA . THR A 1 192 ? -4.988 -17.603 -3.916 1.00 95.19 192 THR A CA 1
ATOM 1489 C C . THR A 1 192 ? -6.282 -18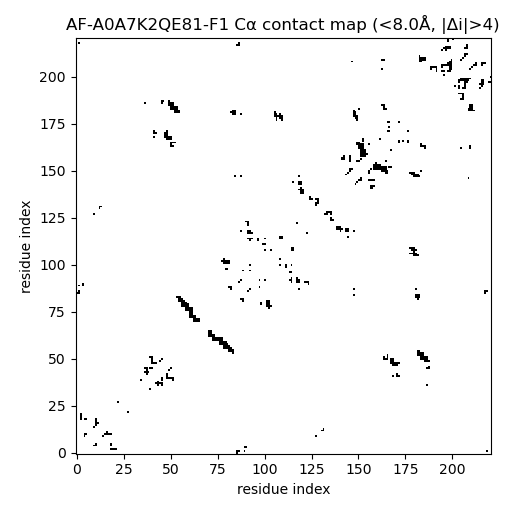.064 -4.580 1.00 95.19 192 THR A C 1
ATOM 1491 O O . THR A 1 192 ? -7.096 -17.240 -4.992 1.00 95.19 192 THR A O 1
ATOM 1494 N N . ALA A 1 193 ? -6.488 -19.383 -4.657 1.00 94.88 193 ALA A N 1
ATOM 1495 C CA . ALA A 1 193 ? -7.666 -19.977 -5.296 1.00 94.88 193 ALA A CA 1
ATOM 1496 C C . ALA A 1 193 ? -8.980 -19.656 -4.560 1.00 94.88 193 ALA A C 1
ATOM 1498 O O . ALA A 1 193 ? -10.003 -19.446 -5.202 1.00 94.88 193 ALA A O 1
ATOM 1499 N N . ASN A 1 194 ? -8.931 -19.581 -3.225 1.00 95.12 194 ASN A N 1
ATOM 1500 C CA . ASN A 1 194 ? -10.048 -19.184 -2.366 1.00 95.12 194 ASN A CA 1
ATOM 1501 C C . ASN A 1 194 ? -9.647 -17.943 -1.549 1.00 95.12 194 ASN A C 1
ATOM 1503 O O . ASN A 1 194 ? -9.163 -18.096 -0.425 1.00 95.12 194 ASN A O 1
ATOM 1507 N N . PRO A 1 195 ? -9.764 -16.730 -2.122 1.00 95.31 195 PRO A N 1
ATOM 1508 C CA . PRO A 1 195 ? -9.368 -15.488 -1.465 1.00 95.31 195 PRO A CA 1
ATOM 1509 C C . PRO A 1 195 ? -10.047 -15.291 -0.109 1.00 95.31 195 PRO A C 1
ATOM 1511 O O . PRO A 1 195 ? -11.2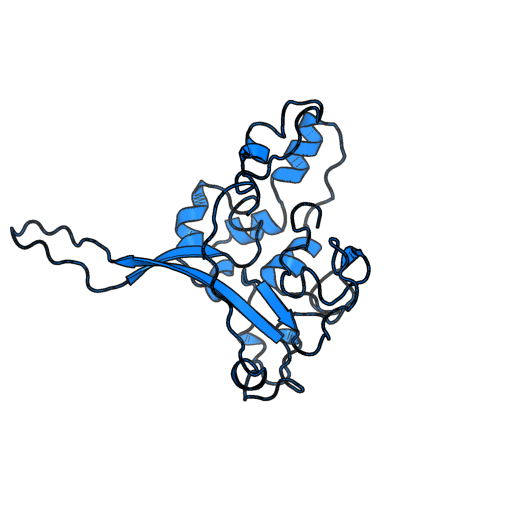73 -15.362 -0.009 1.00 95.31 195 PRO A O 1
ATOM 1514 N N . ASN A 1 196 ? -9.263 -14.977 0.921 1.00 94.81 196 ASN A N 1
ATOM 1515 C CA . ASN A 1 196 ? -9.797 -14.498 2.192 1.00 94.81 196 ASN A CA 1
ATOM 1516 C C . ASN A 1 196 ? -9.772 -12.967 2.213 1.00 94.81 196 ASN A C 1
ATOM 1518 O O . ASN A 1 196 ? -8.729 -12.366 1.957 1.00 94.81 196 ASN A O 1
ATOM 1522 N N . ARG A 1 197 ? -10.900 -12.334 2.564 1.00 93.94 197 ARG A N 1
ATOM 1523 C CA . ARG A 1 197 ? -11.001 -10.867 2.645 1.00 93.94 197 ARG A CA 1
ATOM 1524 C C . ARG A 1 197 ? -9.975 -10.249 3.600 1.00 93.94 197 ARG A C 1
ATOM 1526 O O . ARG A 1 197 ? -9.532 -9.140 3.359 1.00 93.94 197 ARG A O 1
ATOM 1533 N N . TYR A 1 198 ? -9.556 -10.971 4.639 1.00 93.25 198 TYR A N 1
ATOM 1534 C CA . TYR A 1 198 ? -8.556 -10.502 5.603 1.00 93.25 198 TYR A CA 1
ATOM 1535 C C . TYR A 1 198 ? -7.102 -10.665 5.128 1.00 93.25 198 TYR A C 1
ATOM 1537 O O . TYR A 1 198 ? -6.178 -10.388 5.890 1.00 93.25 198 TYR A O 1
ATOM 1545 N N . GLY A 1 199 ? -6.881 -11.132 3.893 1.00 94.31 199 GLY A N 1
ATOM 1546 C CA . GLY A 1 199 ? -5.562 -11.198 3.269 1.00 94.31 199 GLY A CA 1
ATOM 1547 C C . GLY A 1 199 ? -4.500 -11.825 4.172 1.00 94.31 199 GLY A C 1
ATOM 1548 O O . GLY A 1 199 ? -4.693 -12.908 4.738 1.00 94.31 199 GLY A O 1
ATOM 1549 N N . VAL A 1 200 ? -3.386 -11.113 4.341 1.00 94.00 200 VAL A N 1
ATOM 1550 C CA . VAL A 1 200 ? -2.220 -11.588 5.099 1.00 94.00 200 VAL A CA 1
ATOM 1551 C C . VAL A 1 200 ? -2.565 -11.909 6.555 1.00 94.00 200 VAL A C 1
ATOM 1553 O O . VAL A 1 200 ? -2.009 -12.865 7.096 1.00 94.00 200 VAL A O 1
ATOM 1556 N N . LEU A 1 201 ? -3.512 -11.194 7.179 1.00 91.69 201 LEU A N 1
ATOM 1557 C CA . LEU A 1 201 ? -3.931 -11.475 8.561 1.00 91.69 201 LEU A CA 1
ATOM 1558 C C . LEU A 1 201 ? -4.567 -12.863 8.712 1.00 91.69 201 LEU A C 1
ATOM 1560 O O . LEU A 1 201 ? -4.447 -13.481 9.766 1.00 91.69 201 LEU A O 1
ATOM 1564 N N . ALA A 1 202 ? -5.207 -13.375 7.659 1.00 93.50 202 ALA A N 1
ATOM 1565 C CA . ALA A 1 202 ? -5.776 -14.721 7.622 1.00 93.50 202 ALA A CA 1
ATOM 1566 C C . ALA A 1 202 ? -4.840 -15.764 6.980 1.00 93.50 202 ALA A C 1
ATOM 1568 O O . ALA A 1 202 ? -5.279 -16.867 6.654 1.00 93.50 202 ALA A O 1
ATOM 1569 N N . GLY A 1 203 ? -3.561 -15.431 6.775 1.00 92.81 203 GLY A N 1
ATOM 1570 C CA . GLY A 1 203 ? -2.579 -16.309 6.132 1.00 92.81 203 GLY A CA 1
ATOM 1571 C C . GLY A 1 203 ? -2.658 -16.347 4.601 1.00 92.81 203 GLY A C 1
ATOM 1572 O O . GLY A 1 203 ? -1.917 -17.099 3.969 1.00 92.81 203 GLY A O 1
ATOM 1573 N N . ASP A 1 204 ? -3.513 -15.529 3.984 1.00 95.44 204 ASP A N 1
ATOM 1574 C CA . ASP A 1 204 ? -3.612 -15.385 2.532 1.00 95.44 204 ASP A CA 1
ATOM 1575 C C . ASP A 1 204 ? -2.611 -14.329 2.035 1.00 95.44 204 ASP A C 1
ATOM 1577 O O . ASP A 1 204 ? -2.915 -13.141 1.920 1.00 95.44 204 ASP A O 1
ATOM 1581 N N . LEU A 1 205 ? -1.390 -14.775 1.725 1.00 95.38 205 LEU A N 1
ATOM 1582 C CA . LEU A 1 205 ? -0.290 -13.897 1.305 1.00 95.38 205 LEU A CA 1
ATOM 1583 C C . LEU A 1 205 ? -0.518 -13.185 -0.039 1.00 95.38 205 LEU A C 1
ATOM 1585 O O . LEU A 1 205 ? 0.251 -12.287 -0.379 1.00 95.38 205 LEU A O 1
ATOM 1589 N N . ALA A 1 206 ? -1.522 -13.584 -0.825 1.00 95.75 206 ALA A N 1
ATOM 1590 C CA . ALA A 1 206 ? -1.867 -12.919 -2.083 1.00 95.75 206 ALA A CA 1
ATOM 1591 C C . ALA A 1 206 ? -2.845 -11.746 -1.893 1.00 95.75 206 ALA A C 1
ATOM 1593 O O . ALA A 1 206 ? -3.174 -11.071 -2.869 1.00 95.75 206 ALA A O 1
ATOM 1594 N N . GLY A 1 207 ? -3.355 -11.548 -0.674 1.00 94.75 207 GLY A N 1
ATOM 1595 C CA . GLY A 1 207 ? -4.203 -10.416 -0.316 1.00 94.75 207 GLY A CA 1
ATOM 1596 C C . GLY A 1 207 ? -3.429 -9.252 0.296 1.00 9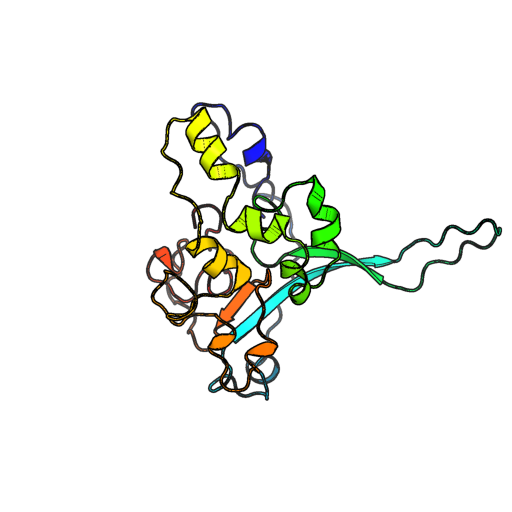4.75 207 GLY A C 1
ATOM 1597 O O . GLY A 1 207 ? -2.217 -9.319 0.512 1.00 94.75 207 GLY A O 1
ATOM 1598 N N . PHE A 1 208 ? -4.152 -8.178 0.606 1.00 95.06 208 PHE A N 1
ATOM 1599 C CA . PHE A 1 208 ? -3.608 -6.998 1.277 1.00 95.06 208 PHE A CA 1
ATOM 1600 C C . PHE A 1 208 ? -2.827 -7.365 2.563 1.00 95.06 208 PHE A C 1
ATOM 1602 O O . PHE A 1 208 ? -3.277 -8.231 3.324 1.00 95.06 208 PHE A O 1
ATOM 1609 N N . PRO A 1 209 ? -1.655 -6.743 2.818 1.00 94.88 209 PRO A N 1
ATOM 1610 C CA . PRO A 1 209 ? -1.028 -5.658 2.048 1.00 94.88 209 PRO A CA 1
ATOM 1611 C C . PRO A 1 209 ? -0.120 -6.068 0.872 1.00 94.88 209 PRO A C 1
ATOM 1613 O O . PRO A 1 209 ? 0.611 -5.221 0.364 1.00 94.88 209 PRO A O 1
ATOM 1616 N N . ASN A 1 210 ? -0.139 -7.316 0.392 1.00 96.44 210 ASN A N 1
ATOM 1617 C CA . ASN A 1 210 ? 0.608 -7.715 -0.809 1.00 96.44 210 ASN A CA 1
ATOM 1618 C C . ASN A 1 210 ? -0.176 -7.422 -2.099 1.00 96.44 210 ASN A C 1
ATOM 1620 O O . ASN A 1 210 ? -0.761 -8.306 -2.724 1.00 96.44 210 ASN A O 1
ATOM 1624 N N . GLY A 1 211 ? -0.194 -6.156 -2.500 1.00 94.69 211 GLY A N 1
ATOM 1625 C CA . GLY A 1 211 ? -1.177 -5.653 -3.447 1.00 94.69 211 GLY A CA 1
ATOM 1626 C C . GLY A 1 211 ? -2.543 -5.514 -2.776 1.00 94.69 211 GLY A C 1
ATOM 1627 O O . GLY A 1 211 ? -2.656 -5.474 -1.553 1.00 94.69 211 GLY A O 1
ATOM 1628 N N . ARG A 1 212 ? -3.593 -5.394 -3.585 1.00 93.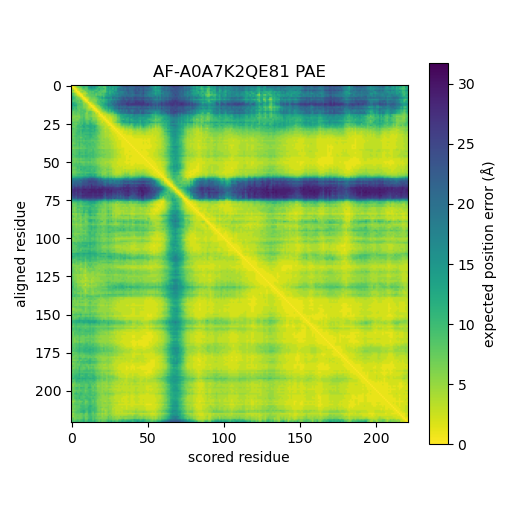31 212 ARG A N 1
ATOM 1629 C CA . ARG A 1 212 ? -4.971 -5.309 -3.101 1.00 93.31 212 ARG A CA 1
ATOM 1630 C C . ARG A 1 212 ? -5.907 -5.893 -4.142 1.00 93.31 212 ARG A C 1
ATOM 1632 O O . ARG A 1 212 ? -5.972 -5.400 -5.268 1.00 93.31 212 ARG A O 1
ATOM 1639 N N . ARG A 1 213 ? -6.666 -6.909 -3.753 1.00 92.06 213 ARG A N 1
ATOM 1640 C CA . ARG A 1 213 ? -7.780 -7.440 -4.542 1.00 92.06 213 ARG A CA 1
ATOM 1641 C C . ARG A 1 213 ? -9.040 -6.640 -4.233 1.00 92.06 213 ARG A C 1
ATOM 1643 O O . ARG A 1 213 ? -9.142 -5.989 -3.197 1.00 92.06 213 ARG A O 1
ATOM 1650 N N . LEU A 1 214 ? -10.027 -6.704 -5.123 1.00 85.75 214 LEU A N 1
ATOM 1651 C CA . LEU A 1 214 ? -11.291 -5.976 -4.947 1.00 85.75 214 LEU A CA 1
ATOM 1652 C C . LEU A 1 214 ? -12.023 -6.357 -3.653 1.00 85.75 214 LEU A C 1
ATOM 1654 O O . LEU A 1 214 ? -12.691 -5.516 -3.063 1.00 85.75 214 LEU A O 1
ATOM 1658 N N . THR A 1 215 ? -11.870 -7.608 -3.220 1.00 86.31 215 THR A N 1
ATOM 1659 C CA . THR A 1 215 ? -12.516 -8.181 -2.035 1.00 86.31 215 THR A CA 1
ATOM 1660 C C . THR A 1 215 ? -11.709 -8.025 -0.752 1.00 86.31 215 THR A C 1
ATOM 1662 O O . THR A 1 215 ? -12.203 -8.417 0.302 1.00 86.31 215 THR A O 1
ATOM 1665 N N . ASP A 1 216 ? -10.468 -7.539 -0.830 1.00 90.31 216 ASP A N 1
ATOM 1666 C CA . ASP A 1 216 ? -9.635 -7.402 0.361 1.00 90.31 216 ASP A CA 1
ATOM 1667 C C . ASP A 1 216 ? -10.170 -6.279 1.245 1.00 90.31 216 ASP A C 1
ATOM 1669 O O . ASP A 1 216 ? -10.434 -5.162 0.780 1.00 90.31 216 ASP A O 1
ATOM 1673 N N . ASP A 1 217 ? -10.300 -6.595 2.527 1.00 85.94 217 ASP A N 1
ATOM 1674 C CA . ASP A 1 217 ? -10.549 -5.623 3.568 1.00 85.94 217 ASP A CA 1
ATOM 1675 C C . ASP A 1 217 ? -9.290 -4.782 3.764 1.00 85.94 217 ASP A C 1
ATOM 1677 O O . ASP A 1 217 ? -8.175 -5.290 3.810 1.00 85.94 217 ASP A O 1
ATOM 1681 N N . VAL A 1 218 ? -9.473 -3.473 3.821 1.00 84.94 218 VAL A N 1
ATOM 1682 C CA . VAL A 1 218 ? -8.393 -2.499 4.009 1.00 84.94 218 VAL A CA 1
ATOM 1683 C C . VAL A 1 218 ? -8.726 -1.515 5.118 1.00 84.94 218 VAL A C 1
ATOM 1685 O O . VAL A 1 218 ? -8.006 -0.543 5.282 1.00 84.94 218 VAL A O 1
ATOM 1688 N N . ILE A 1 219 ? -9.851 -1.722 5.807 1.00 78.88 219 ILE A N 1
ATOM 1689 C CA . ILE A 1 219 ? -10.329 -0.900 6.918 1.00 78.88 219 ILE A CA 1
ATOM 1690 C C . ILE A 1 219 ? -10.047 -1.631 8.231 1.00 78.88 219 ILE A C 1
ATOM 1692 O O . ILE A 1 219 ? -9.555 -1.015 9.173 1.00 78.88 219 ILE A O 1
ATOM 1696 N N . ASP A 1 220 ? -10.325 -2.938 8.262 1.00 74.06 220 ASP A N 1
ATOM 1697 C CA . ASP A 1 220 ? -10.105 -3.800 9.427 1.00 74.06 220 ASP A CA 1
ATOM 1698 C C . ASP A 1 220 ? -8.628 -4.226 9.589 1.00 74.06 220 ASP A C 1
ATOM 1700 O O . ASP A 1 220 ? -8.258 -4.738 10.648 1.00 74.06 220 ASP A O 1
ATOM 1704 N N . ILE A 1 221 ? -7.806 -4.058 8.540 1.00 64.94 221 ILE A N 1
ATOM 1705 C CA . ILE A 1 221 ? -6.390 -4.480 8.470 1.00 64.94 221 ILE A CA 1
ATOM 1706 C C . ILE A 1 221 ? -5.436 -3.352 8.866 1.00 64.94 221 ILE A C 1
ATOM 1708 O O . ILE A 1 221 ? -5.587 -2.229 8.336 1.00 64.94 221 ILE A O 1
#

Radius of gyration: 19.48 Å; Cα contacts (8 Å, |Δi|>4): 372; chains: 1; bounding box: 46×60×49 Å

Foldseek 3Di:
DFDLCCVVQNAPLPVPDDGDPPCPPPDDDDDDDDDPQLVQFDVSDCVQGQKHWDKDFDWDFDFDDDPDPDGDGRPDIFTQAMAAQPCLLRFQQDPVCNRVVRRDAQLCVVVVVSSLVSLQVPPSLVSCCVRPVDHRDDGRPQVSQQLFFFDDDCVRGDRNDHAFGSVSRNPDDPVSRGGGGTQMARNPQDQDPDDDQCAVVVVNSCDPSRGHDPSHDSPVD

Solvent-accessible surface area (backbone atoms only — not comparable to full-atom values): 12976 Å² total; per-residue (Å²): 135,73,70,69,57,56,71,68,58,58,35,75,73,73,65,79,51,73,92,67,70,87,60,68,95,56,93,77,92,82,86,87,84,92,74,64,59,45,79,68,17,61,95,47,33,35,93,55,14,28,38,43,75,45,64,49,73,42,68,44,64,46,77,46,87,55,100,52,95,62,76,48,72,32,90,54,72,39,55,68,33,54,48,38,47,78,44,45,70,72,67,38,36,53,75,95,49,40,68,64,58,20,54,52,60,41,79,50,40,69,76,42,54,70,49,56,49,17,43,28,53,47,62,62,48,54,51,46,22,73,69,69,67,48,82,50,81,74,74,71,28,49,56,48,37,16,61,44,24,50,22,37,20,56,90,61,42,79,52,84,40,83,62,20,15,56,87,66,18,73,82,55,58,70,91,78,63,57,51,22,60,32,30,20,29,30,72,74,56,63,83,60,93,77,76,50,40,58,4,42,84,71,71,32,66,47,19,27,76,34,32,72,49,97,71,35,51,65,82,91,102

Secondary structure (DSSP, 8-state):
---GGGGTTTTTSSS-S----TTTTS----------HHHHSGGG-TTTS-EEEE-EEEEEEEE---SSS---EEEEEEEEEEESSTTIIIIIS-HHHHHHHHHS-GGGGGG-HHHHHHHHS-HHHHHHHHHH-PPPPPSS-HHHHIIIII---TTTSS----SS-GGG-TTS-GGG------EEEETTSPPPSS--TTGGGGT-TTSTTSS--TT--SS--